Protein AF-A0A5B0LK65-F1 (afdb_monomer_lite)

Structure (mmCIF, N/CA/C/O backbone):
data_AF-A0A5B0LK65-F1
#
_entry.id   AF-A0A5B0LK65-F1
#
loop_
_atom_site.group_PDB
_atom_site.id
_atom_site.type_symbol
_atom_site.label_atom_id
_atom_site.label_alt_id
_atom_site.label_comp_id
_atom_site.label_asym_id
_atom_site.label_entity_id
_atom_site.label_seq_id
_atom_site.pdbx_PDB_ins_code
_atom_site.Cartn_x
_atom_site.Cartn_y
_atom_site.Cartn_z
_atom_site.occupancy
_atom_site.B_iso_or_equiv
_atom_site.auth_seq_id
_atom_site.auth_comp_id
_atom_site.auth_asym_id
_atom_site.auth_atom_id
_atom_site.pdbx_PDB_model_num
ATOM 1 N N . MET A 1 1 ? -6.941 13.458 -12.960 1.00 24.08 1 MET A N 1
ATOM 2 C CA . MET A 1 1 ? -6.368 13.076 -11.650 1.00 24.08 1 MET A CA 1
ATOM 3 C C . MET A 1 1 ? -6.790 11.644 -11.360 1.00 24.08 1 MET A C 1
ATOM 5 O O . MET A 1 1 ? -7.982 11.406 -11.203 1.00 24.08 1 MET A O 1
ATOM 9 N N . ALA A 1 2 ? -5.849 10.702 -11.411 1.00 24.00 2 ALA A N 1
ATOM 10 C CA . ALA A 1 2 ? -6.044 9.260 -11.233 1.00 24.00 2 ALA A CA 1
ATOM 11 C C . ALA A 1 2 ? -4.682 8.619 -10.889 1.00 24.00 2 ALA A C 1
ATOM 13 O O . ALA A 1 2 ? -3.661 9.187 -11.266 1.00 24.00 2 ALA A O 1
ATOM 14 N N . THR A 1 3 ? -4.672 7.487 -10.182 1.00 24.88 3 THR A N 1
ATOM 15 C CA . THR A 1 3 ? -3.489 6.953 -9.476 1.00 24.88 3 THR A CA 1
ATOM 16 C C . THR A 1 3 ? -3.256 5.442 -9.714 1.00 24.88 3 THR A C 1
ATOM 18 O O . THR A 1 3 ? -4.242 4.710 -9.801 1.00 24.88 3 THR A O 1
ATOM 21 N N . HIS A 1 4 ? -2.015 4.945 -9.866 1.00 31.84 4 HIS A N 1
ATOM 22 C CA . HIS A 1 4 ? -1.722 3.533 -10.222 1.00 31.84 4 HIS A CA 1
ATOM 23 C C . HIS A 1 4 ? -0.354 2.992 -9.713 1.00 31.84 4 HIS A C 1
ATOM 25 O O . HIS A 1 4 ? 0.626 3.734 -9.734 1.00 31.84 4 HIS A O 1
ATOM 31 N N . SER A 1 5 ? -0.286 1.679 -9.415 1.00 27.58 5 SER A N 1
ATOM 32 C CA . SER A 1 5 ? 0.918 0.848 -9.118 1.00 27.58 5 SER A CA 1
ATOM 33 C C . SER A 1 5 ? 0.787 -0.559 -9.774 1.00 27.58 5 SER A C 1
ATOM 35 O O . SER A 1 5 ? -0.307 -0.876 -10.248 1.00 27.58 5 SER A O 1
ATOM 37 N N . ALA A 1 6 ? 1.836 -1.412 -9.838 1.00 32.22 6 ALA A N 1
ATOM 38 C CA . ALA A 1 6 ? 1.837 -2.664 -10.647 1.00 32.22 6 ALA A CA 1
ATOM 39 C C . ALA A 1 6 ? 2.630 -3.876 -10.067 1.00 32.22 6 ALA A C 1
ATOM 41 O O . ALA A 1 6 ? 3.698 -3.697 -9.495 1.00 32.22 6 ALA A O 1
ATOM 42 N N . ILE A 1 7 ? 2.111 -5.116 -10.216 1.00 36.69 7 ILE A N 1
ATOM 43 C CA . ILE A 1 7 ? 2.544 -6.362 -9.512 1.00 36.69 7 ILE A CA 1
ATOM 44 C C . ILE A 1 7 ? 2.257 -7.644 -10.349 1.00 36.69 7 ILE A C 1
ATOM 46 O O . ILE A 1 7 ? 1.089 -7.902 -10.605 1.00 36.69 7 ILE A O 1
ATOM 50 N N . GLY A 1 8 ? 3.242 -8.464 -10.761 1.00 30.84 8 GLY A N 1
ATOM 51 C CA . GLY A 1 8 ? 3.057 -9.607 -11.696 1.00 30.84 8 GLY A CA 1
ATOM 52 C C . GLY A 1 8 ? 3.466 -11.014 -11.196 1.00 30.84 8 GLY A C 1
ATOM 53 O O . GLY A 1 8 ? 4.427 -11.152 -10.446 1.00 30.84 8 GLY A O 1
ATOM 54 N N . CYS A 1 9 ? 2.771 -12.083 -11.627 1.00 29.61 9 CYS A N 1
ATOM 55 C CA . CYS A 1 9 ? 3.027 -13.486 -11.212 1.00 29.61 9 CYS A CA 1
ATOM 56 C C . CYS A 1 9 ? 2.516 -14.546 -12.210 1.00 29.61 9 CYS A C 1
ATOM 58 O O . CYS A 1 9 ? 1.336 -14.513 -12.544 1.00 29.61 9 CYS A O 1
ATOM 60 N N . HIS A 1 10 ? 3.328 -15.548 -12.571 1.00 31.45 10 HIS A N 1
ATOM 61 C CA . HIS A 1 10 ? 2.958 -16.709 -13.412 1.00 31.45 10 HIS A CA 1
ATOM 62 C C . HIS A 1 10 ? 2.239 -17.835 -12.618 1.00 31.45 10 HIS A C 1
ATOM 64 O O . HIS A 1 10 ? 2.520 -18.046 -11.440 1.00 31.45 10 HIS A O 1
ATOM 70 N N . SER A 1 11 ? 1.366 -18.620 -13.270 1.00 28.45 11 SER A N 1
ATOM 71 C CA . SER A 1 11 ? 0.917 -19.956 -12.808 1.00 28.45 11 SER A CA 1
ATOM 72 C C . SER A 1 11 ? 1.016 -21.014 -13.928 1.00 28.45 11 SER A C 1
ATOM 74 O O . SER A 1 11 ? 1.049 -20.646 -15.097 1.00 28.45 11 SER A O 1
ATOM 76 N N . ASN A 1 12 ? 1.128 -22.311 -13.598 1.00 30.83 12 ASN A N 1
ATOM 77 C CA . ASN A 1 12 ? 1.593 -23.397 -14.496 1.00 30.83 12 ASN A CA 1
ATOM 78 C C . ASN A 1 12 ? 0.763 -23.661 -15.786 1.00 30.83 12 ASN A C 1
ATOM 80 O O . ASN A 1 12 ? 0.106 -24.696 -15.891 1.00 30.83 12 ASN A O 1
ATOM 84 N N . ALA A 1 13 ? 0.865 -22.789 -16.795 1.00 24.94 13 ALA A N 1
ATOM 85 C CA . ALA A 1 13 ? 0.643 -23.083 -18.219 1.00 24.94 13 ALA A CA 1
ATOM 86 C C . ALA A 1 13 ? 1.136 -21.926 -19.122 1.00 24.94 13 ALA A C 1
ATOM 88 O O . ALA A 1 13 ? 0.389 -20.990 -19.371 1.00 24.94 13 ALA A O 1
ATOM 89 N N . THR A 1 14 ? 2.374 -22.007 -19.630 1.00 24.94 14 THR A N 1
ATOM 90 C CA . THR A 1 14 ? 2.903 -21.299 -20.833 1.00 24.94 14 THR A CA 1
ATOM 91 C C . THR A 1 14 ? 2.760 -19.766 -20.998 1.00 24.94 14 THR A C 1
ATOM 93 O O . THR A 1 14 ? 3.251 -19.254 -22.001 1.00 24.94 14 THR A O 1
ATOM 96 N N . GLU A 1 15 ? 2.170 -19.019 -20.061 1.00 23.47 15 GLU A N 1
ATOM 97 C CA . GLU A 1 15 ? 1.979 -17.558 -20.141 1.00 23.47 15 GLU A CA 1
ATOM 98 C C . GLU A 1 15 ? 2.383 -16.849 -18.821 1.00 23.47 15 GLU A C 1
ATOM 100 O O . GLU A 1 15 ? 1.782 -17.091 -17.771 1.00 23.47 15 GLU A O 1
ATOM 105 N N . SER A 1 16 ? 3.387 -15.957 -18.871 1.00 24.66 16 SER A N 1
ATOM 106 C CA . SER A 1 16 ? 3.828 -15.085 -17.755 1.00 24.66 16 SER A CA 1
ATOM 107 C C . SER A 1 16 ? 2.937 -13.833 -17.647 1.00 24.66 16 SER A C 1
ATOM 109 O O . SER A 1 16 ? 2.159 -13.570 -18.562 1.00 24.66 16 SER A O 1
ATOM 111 N N . TYR A 1 17 ? 3.028 -12.990 -16.589 1.00 33.03 17 TYR A N 1
ATOM 112 C CA . TYR A 1 17 ? 1.899 -12.086 -16.235 1.00 33.03 17 TYR A CA 1
ATOM 113 C C . TYR A 1 17 ? 2.165 -10.565 -15.785 1.00 33.03 17 TYR A C 1
ATOM 115 O O . TYR A 1 17 ? 2.471 -10.341 -14.618 1.00 33.03 17 TYR A O 1
ATOM 123 N N . LEU A 1 18 ? 1.962 -9.511 -16.658 1.00 30.94 18 LEU A N 1
ATOM 124 C CA . LEU A 1 18 ? 1.906 -7.983 -16.542 1.00 30.94 18 LEU A CA 1
ATOM 125 C C . LEU A 1 18 ? 1.097 -7.245 -17.695 1.00 30.94 18 LEU A C 1
ATOM 127 O O . LEU A 1 18 ? 1.285 -7.654 -18.819 1.00 30.94 18 LEU A O 1
ATOM 131 N N . TYR A 1 19 ? 0.219 -6.203 -17.789 1.00 36.59 19 TYR A N 1
ATOM 132 C CA . TYR A 1 19 ? -0.633 -5.112 -17.171 1.00 36.59 19 TYR A CA 1
ATOM 133 C C . TYR A 1 19 ? -0.169 -3.905 -16.301 1.00 36.59 19 TYR A C 1
ATOM 135 O O . TYR A 1 19 ? 0.658 -3.983 -15.408 1.00 36.59 19 TYR A O 1
ATOM 143 N N . VAL A 1 20 ? -0.878 -2.784 -16.538 1.00 26.22 20 VAL A N 1
ATOM 144 C CA . VAL A 1 20 ? -0.959 -1.466 -15.859 1.00 26.22 20 VAL A CA 1
ATOM 145 C C . VAL A 1 20 ? -2.372 -0.902 -16.162 1.00 26.22 20 VAL A C 1
ATOM 147 O O . VAL A 1 20 ? -3.012 -1.388 -17.100 1.00 26.22 20 VAL A O 1
ATOM 150 N N . LEU A 1 21 ? -2.861 0.139 -15.464 1.00 31.28 21 LEU A N 1
ATOM 151 C CA . LEU A 1 21 ? -4.004 0.951 -15.937 1.00 31.28 21 LEU A CA 1
ATOM 152 C C . LEU A 1 21 ? -3.640 2.387 -16.341 1.00 31.28 21 LEU A C 1
ATOM 154 O O . LEU A 1 21 ? -2.754 3.019 -15.774 1.00 31.28 21 LEU A O 1
ATOM 158 N N . ASN A 1 22 ? -4.374 2.885 -17.340 1.00 25.84 22 ASN A N 1
ATOM 159 C CA . ASN A 1 22 ? -4.150 4.151 -18.035 1.00 25.84 22 ASN A CA 1
ATOM 160 C C . ASN A 1 22 ? -5.352 5.110 -17.861 1.00 25.84 22 ASN A C 1
ATOM 162 O O . ASN A 1 22 ? -6.469 4.689 -17.553 1.00 25.84 22 ASN A O 1
ATOM 166 N N . SER A 1 23 ? -5.141 6.408 -18.090 1.00 26.00 23 SER A N 1
ATOM 167 C CA . SER A 1 23 ? -6.194 7.428 -18.120 1.00 26.00 23 SER A CA 1
ATOM 168 C C . SER A 1 23 ? -6.811 7.535 -19.518 1.00 26.00 23 SER A C 1
ATOM 170 O O . SER A 1 23 ? -6.118 7.845 -20.482 1.00 26.00 23 SER A O 1
ATOM 172 N N . LEU A 1 24 ? -8.130 7.349 -19.641 1.00 22.91 24 LEU A N 1
ATOM 173 C CA . LEU A 1 24 ? -8.826 7.484 -20.926 1.00 22.91 24 LEU A CA 1
ATOM 174 C C . LEU A 1 24 ? -8.866 8.940 -21.416 1.00 22.91 24 LEU A C 1
ATOM 176 O O . LEU A 1 24 ? -9.682 9.738 -20.957 1.00 22.91 24 LEU A O 1
ATOM 180 N N . ALA A 1 25 ? -8.039 9.235 -22.418 1.00 23.56 25 ALA A N 1
ATOM 181 C CA . ALA A 1 25 ? -8.138 10.406 -23.288 1.00 23.56 25 ALA A CA 1
ATOM 182 C C . ALA A 1 25 ? -7.958 10.002 -24.770 1.00 23.56 25 ALA A C 1
ATOM 184 O O . ALA A 1 25 ? -7.198 10.618 -25.509 1.00 23.56 25 ALA A O 1
ATOM 185 N N . GLY A 1 26 ? -8.669 8.949 -25.192 1.00 25.44 26 GLY A N 1
ATOM 186 C CA . GLY A 1 26 ? -8.668 8.433 -26.567 1.00 25.44 26 GLY A CA 1
ATOM 187 C C . GLY A 1 26 ? -8.101 7.013 -26.698 1.00 25.44 26 GLY A C 1
ATOM 188 O O . GLY A 1 26 ? -7.115 6.676 -26.056 1.00 25.44 26 GLY A O 1
ATOM 189 N N . THR A 1 27 ? -8.758 6.211 -27.546 1.00 22.30 27 THR A N 1
ATOM 190 C CA . THR A 1 27 ? -8.357 4.859 -28.005 1.00 22.30 27 THR A CA 1
ATOM 191 C C . THR A 1 27 ? -8.076 3.811 -26.901 1.00 22.30 27 THR A C 1
ATOM 193 O O . THR A 1 27 ? -8.604 3.928 -25.795 1.00 22.30 27 THR A O 1
ATOM 196 N N . SER A 1 28 ? -7.503 2.651 -27.258 1.00 25.02 28 SER A N 1
ATOM 197 C CA . SER A 1 28 ? -7.928 1.338 -26.726 1.00 25.02 28 SER A CA 1
ATOM 198 C C . SER A 1 28 ? -6.814 0.405 -26.201 1.00 25.02 28 SER A C 1
ATOM 200 O O . SER A 1 28 ? -5.638 0.592 -26.490 1.00 25.02 28 SER A O 1
ATOM 202 N N . PHE A 1 29 ? -7.262 -0.664 -25.512 1.00 23.19 29 PHE A N 1
ATOM 203 C CA . PHE A 1 29 ? -6.548 -1.846 -24.967 1.00 23.19 29 PHE A CA 1
ATOM 204 C C . PHE A 1 29 ? -5.967 -1.777 -23.537 1.00 23.19 29 PHE A C 1
ATOM 206 O O . PHE A 1 29 ? -5.515 -0.737 -23.083 1.00 23.19 29 PHE A O 1
ATOM 213 N N . ALA A 1 30 ? -5.996 -2.950 -22.865 1.00 24.06 30 ALA A N 1
ATOM 214 C CA . ALA A 1 30 ? -5.622 -3.241 -21.461 1.00 24.06 30 ALA A CA 1
ATOM 215 C C . ALA A 1 30 ? -6.443 -2.467 -20.386 1.00 24.06 30 ALA A C 1
ATOM 217 O O . ALA A 1 30 ? -6.459 -1.246 -20.383 1.00 24.06 30 ALA A O 1
ATOM 218 N N . ARG A 1 31 ? -7.218 -3.050 -19.448 1.00 28.02 31 ARG A N 1
ATOM 219 C CA . ARG A 1 31 ? -7.272 -4.400 -18.827 1.00 28.02 31 ARG A CA 1
ATOM 220 C C . ARG A 1 31 ? -5.912 -4.801 -18.234 1.00 28.02 31 ARG A C 1
ATOM 222 O O . ARG A 1 31 ? -5.003 -4.994 -19.024 1.00 28.02 31 ARG A O 1
ATOM 229 N N . VAL A 1 32 ? -5.697 -4.925 -16.920 1.00 27.80 32 VAL A N 1
ATOM 230 C CA . VAL A 1 32 ? -6.551 -4.762 -15.715 1.00 27.80 32 VAL A CA 1
ATOM 231 C C . VAL A 1 32 ? -5.704 -4.136 -14.583 1.00 27.80 32 VAL A C 1
ATOM 233 O O . VAL A 1 32 ? -4.486 -4.295 -14.593 1.00 27.80 32 VAL A O 1
ATOM 236 N N . ALA A 1 33 ? -6.324 -3.470 -13.600 1.00 31.94 33 ALA A N 1
ATOM 237 C CA . ALA A 1 33 ? -5.784 -3.297 -12.241 1.00 31.94 33 ALA A CA 1
ATOM 238 C C . ALA A 1 33 ? -6.927 -2.956 -11.265 1.00 31.94 33 ALA A C 1
ATOM 240 O O . ALA A 1 33 ? -7.807 -2.171 -11.615 1.00 31.94 33 ALA A O 1
ATOM 241 N N . ASP A 1 34 ? -6.890 -3.515 -10.052 1.00 34.19 34 ASP A N 1
ATOM 242 C CA . ASP A 1 34 ? -8.027 -3.487 -9.112 1.00 34.19 34 ASP A CA 1
ATOM 243 C C . ASP A 1 34 ? -7.681 -3.029 -7.683 1.00 34.19 34 ASP A C 1
ATOM 245 O O . ASP A 1 34 ? -8.570 -2.945 -6.839 1.00 34.19 34 ASP A O 1
ATOM 249 N N . ALA A 1 35 ? -6.419 -2.718 -7.377 1.00 36.09 35 ALA A N 1
ATOM 250 C CA . ALA A 1 35 ? -6.042 -2.266 -6.037 1.00 36.09 35 ALA A CA 1
ATOM 251 C C . ALA A 1 35 ? -6.540 -0.834 -5.762 1.00 36.09 35 ALA A C 1
ATOM 253 O O . ALA A 1 35 ? -6.225 0.090 -6.517 1.00 36.09 35 ALA A O 1
ATOM 254 N N . LEU A 1 36 ? -7.261 -0.634 -4.654 1.00 41.00 36 LEU A N 1
ATOM 255 C CA . LEU A 1 36 ? -7.477 0.696 -4.080 1.00 41.00 36 LEU A CA 1
ATOM 256 C C . LEU A 1 36 ? -6.741 0.797 -2.744 1.00 41.00 36 LEU A C 1
ATOM 258 O O . LEU A 1 36 ? -7.259 0.386 -1.704 1.00 41.00 36 LEU A O 1
ATOM 262 N N . HIS A 1 37 ? -5.555 1.398 -2.788 1.00 46.81 37 HIS A N 1
ATOM 263 C CA . HIS A 1 37 ? -4.935 1.978 -1.606 1.00 46.81 37 HIS A CA 1
ATOM 264 C C . HIS A 1 37 ? -5.610 3.323 -1.322 1.00 46.81 37 HIS A C 1
ATOM 266 O O . HIS A 1 37 ? -5.822 4.134 -2.229 1.00 46.81 37 HIS A O 1
ATOM 272 N N . LEU A 1 38 ? -5.982 3.554 -0.065 1.00 42.19 38 LEU A N 1
ATOM 273 C CA . LEU A 1 38 ? -6.273 4.895 0.420 1.00 42.19 38 LEU A CA 1
ATOM 274 C C . LEU A 1 38 ? -5.094 5.315 1.286 1.00 42.19 38 LEU A C 1
ATOM 276 O O . LEU A 1 38 ? -4.902 4.799 2.380 1.00 42.19 38 LEU A O 1
ATOM 280 N N . GLU A 1 39 ? -4.319 6.247 0.750 1.00 35.88 39 GLU A N 1
ATOM 281 C CA . GLU A 1 39 ? -3.212 6.908 1.426 1.00 35.88 39 GLU A CA 1
ATOM 282 C C . GLU A 1 39 ? -3.481 8.411 1.480 1.00 35.88 39 GLU A C 1
ATOM 284 O O . GLU A 1 39 ? -4.313 8.950 0.738 1.00 35.88 39 GLU A O 1
ATOM 289 N N . HIS A 1 40 ? -2.782 9.062 2.404 1.00 42.94 40 HIS A N 1
ATOM 290 C CA . HIS A 1 40 ? -2.963 10.435 2.855 1.00 42.94 40 HIS A CA 1
ATOM 291 C C . HIS A 1 40 ? -3.401 11.432 1.765 1.00 42.94 40 HIS A C 1
ATOM 293 O O . HIS A 1 40 ? -2.566 11.947 1.020 1.00 42.94 40 HIS A O 1
ATOM 299 N N . ASN A 1 41 ? -4.700 11.768 1.705 1.00 39.28 41 ASN A N 1
ATOM 300 C CA . ASN A 1 41 ? -5.198 13.051 1.186 1.00 39.28 41 ASN A CA 1
ATOM 301 C C . ASN A 1 41 ? -6.726 13.204 1.280 1.00 39.28 41 ASN A C 1
ATOM 303 O O . ASN A 1 41 ? -7.482 12.335 0.843 1.00 39.28 41 ASN A O 1
ATOM 307 N N . CYS A 1 42 ? -7.206 14.401 1.637 1.00 36.81 42 CYS A N 1
ATOM 308 C CA . CYS A 1 42 ? -8.635 14.728 1.514 1.00 36.81 42 CYS A CA 1
ATOM 309 C C . CYS A 1 42 ? -9.130 14.806 0.046 1.00 36.81 42 CYS A C 1
ATOM 311 O O . CYS A 1 42 ? -10.335 14.806 -0.224 1.00 36.81 42 CYS A O 1
ATOM 313 N N . ALA A 1 43 ? -8.207 14.794 -0.925 1.00 34.22 43 ALA A N 1
ATOM 314 C CA . ALA A 1 43 ? -8.499 14.568 -2.341 1.00 34.22 43 ALA A CA 1
ATOM 315 C C . ALA A 1 43 ? -8.902 13.109 -2.663 1.00 34.22 43 ALA A C 1
ATOM 317 O O . ALA A 1 43 ? -9.697 12.891 -3.580 1.00 34.22 43 ALA A O 1
ATOM 318 N N . CYS A 1 44 ? -8.444 12.109 -1.901 1.00 42.34 44 CYS A N 1
ATOM 319 C CA . CYS A 1 44 ? -8.772 10.697 -2.138 1.00 42.34 44 CYS A CA 1
ATOM 320 C C . CYS A 1 44 ? -10.267 10.407 -1.892 1.00 42.34 44 CYS A C 1
ATOM 322 O O . CYS A 1 44 ? -10.889 9.697 -2.686 1.00 42.34 44 CYS A O 1
ATOM 324 N N . PHE A 1 45 ? -10.898 11.095 -0.928 1.00 43.22 45 PHE A N 1
ATOM 325 C CA . PHE A 1 45 ? -12.362 11.131 -0.748 1.00 43.22 45 PHE A CA 1
ATOM 326 C C . PHE A 1 45 ? -13.141 11.709 -1.955 1.00 43.22 45 PHE A C 1
ATOM 328 O O . PHE A 1 45 ? -14.371 11.640 -1.977 1.00 43.22 45 PHE A O 1
ATOM 335 N N . LYS A 1 46 ? -12.481 12.335 -2.942 1.00 37.50 46 LYS A N 1
ATOM 336 C CA . LYS A 1 46 ? -13.100 12.738 -4.224 1.00 37.50 46 LYS A CA 1
ATOM 337 C C . LYS A 1 46 ? -12.853 11.702 -5.329 1.00 37.50 46 LYS A C 1
ATOM 339 O O . LYS A 1 46 ? -13.698 11.530 -6.201 1.00 37.50 46 LYS A O 1
ATOM 344 N N . ALA A 1 47 ? -11.721 10.997 -5.289 1.00 36.81 47 ALA A N 1
ATOM 345 C CA . ALA A 1 47 ? -11.343 10.010 -6.299 1.00 36.81 47 ALA A CA 1
ATOM 346 C C . ALA A 1 47 ? -12.006 8.633 -6.094 1.00 36.81 47 ALA A C 1
ATOM 348 O O . ALA A 1 47 ? -12.527 8.073 -7.062 1.00 36.81 47 ALA A O 1
ATOM 349 N N . GLY A 1 48 ? -12.023 8.102 -4.863 1.00 40.84 48 GLY A N 1
ATOM 350 C CA . GLY A 1 48 ? -12.388 6.707 -4.560 1.00 40.84 48 GLY A CA 1
ATOM 351 C C . GLY A 1 48 ? -13.790 6.294 -5.022 1.00 40.84 48 GLY A C 1
ATOM 352 O O . GLY A 1 48 ? -13.927 5.373 -5.827 1.00 40.84 48 GLY A O 1
ATOM 353 N N . ALA A 1 49 ? -14.830 7.030 -4.613 1.00 40.41 49 ALA A N 1
ATOM 354 C CA . ALA A 1 49 ? -16.216 6.768 -5.030 1.00 40.41 49 ALA A CA 1
ATOM 355 C C . ALA A 1 49 ? -16.393 6.810 -6.563 1.00 40.41 49 ALA A C 1
ATOM 357 O O . ALA A 1 49 ? -17.134 6.016 -7.147 1.00 40.41 49 ALA A O 1
ATOM 358 N N . SER A 1 50 ? -15.646 7.690 -7.242 1.00 39.53 50 SER A N 1
ATOM 359 C CA . SER A 1 50 ? -15.637 7.788 -8.706 1.00 39.53 50 SER A CA 1
ATOM 360 C C . SER A 1 50 ? -14.888 6.639 -9.402 1.00 39.53 50 SER A C 1
ATOM 362 O O . SER A 1 50 ? -14.967 6.515 -10.622 1.00 39.53 50 SER A O 1
ATOM 364 N N . ARG A 1 51 ? -14.117 5.823 -8.674 1.00 42.06 51 ARG A N 1
ATOM 365 C CA . ARG A 1 51 ? -13.447 4.627 -9.208 1.00 42.06 51 ARG A CA 1
ATOM 366 C C . ARG A 1 51 ? -14.276 3.373 -8.984 1.00 42.06 51 ARG A C 1
ATOM 368 O O . ARG A 1 51 ? -14.478 2.635 -9.941 1.00 42.06 51 ARG A O 1
ATOM 375 N N . ALA A 1 52 ? -14.840 3.197 -7.789 1.00 42.25 52 ALA A N 1
ATOM 376 C CA . ALA A 1 52 ? -15.754 2.094 -7.483 1.00 42.25 52 ALA A CA 1
ATOM 377 C C . ALA A 1 52 ? -16.925 2.010 -8.482 1.00 42.25 52 ALA A C 1
ATOM 379 O O . ALA A 1 52 ? -17.222 0.949 -9.014 1.00 42.25 52 ALA A O 1
ATOM 380 N N . SER A 1 53 ? -17.503 3.161 -8.834 1.00 40.88 53 SER A N 1
ATOM 381 C CA . SER A 1 53 ? -18.585 3.295 -9.825 1.00 40.88 53 SER A CA 1
ATOM 382 C C . SER A 1 53 ? -18.173 3.105 -11.299 1.00 40.88 53 SER A C 1
ATOM 384 O O . SER A 1 53 ? -19.032 3.161 -12.178 1.00 40.88 53 SER A O 1
ATOM 386 N N . ARG A 1 54 ? -16.881 2.910 -11.606 1.00 42.97 54 ARG A N 1
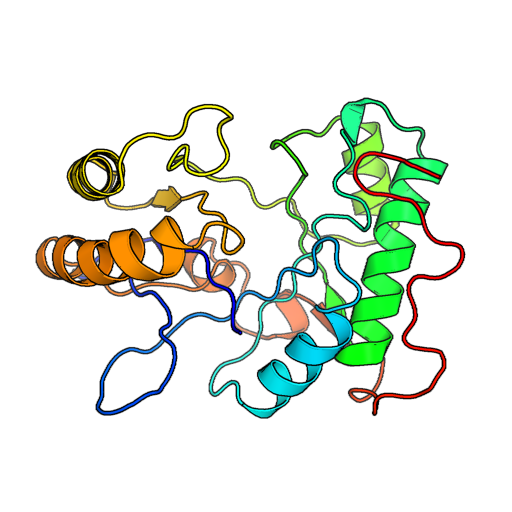ATOM 387 C CA . ARG A 1 54 ? -16.361 2.750 -12.984 1.00 42.97 54 ARG A CA 1
ATOM 388 C C . ARG A 1 54 ? -15.454 1.530 -13.185 1.00 42.97 54 ARG A C 1
ATOM 390 O O . ARG A 1 54 ? -15.072 1.256 -14.325 1.00 42.97 54 ARG A O 1
ATOM 397 N N . ALA A 1 55 ? -15.117 0.800 -12.123 1.00 44.78 55 ALA A N 1
ATOM 398 C CA . ALA A 1 55 ? -14.395 -0.461 -12.216 1.00 44.78 55 ALA A CA 1
ATOM 399 C C . ALA A 1 55 ? -15.230 -1.501 -12.985 1.00 44.78 55 ALA A C 1
ATOM 401 O O . ALA A 1 55 ? -16.443 -1.600 -12.808 1.00 44.78 55 ALA A O 1
ATOM 402 N N . ARG A 1 56 ? -14.577 -2.267 -13.868 1.00 43.84 56 ARG A N 1
ATOM 403 C CA . ARG A 1 56 ? -15.191 -3.392 -14.609 1.00 43.84 56 ARG A CA 1
ATOM 404 C C . ARG A 1 56 ? -14.748 -4.765 -14.089 1.00 43.84 56 ARG A C 1
ATOM 406 O O . ARG A 1 56 ? -15.128 -5.778 -14.667 1.00 43.84 56 ARG A O 1
ATOM 413 N N . SER A 1 57 ? -13.957 -4.762 -13.023 1.00 50.34 57 SER A N 1
ATOM 414 C CA . SER A 1 57 ? -13.418 -5.914 -12.306 1.00 50.34 57 SER A CA 1
ATOM 415 C C . SER A 1 57 ? -13.604 -5.686 -10.794 1.00 50.34 57 SER A C 1
ATOM 417 O O . SER A 1 57 ? -13.894 -4.553 -10.389 1.00 50.34 57 SER A O 1
ATOM 419 N N . PRO A 1 58 ? -13.525 -6.733 -9.951 1.00 55.41 58 PRO A N 1
ATOM 420 C CA . PRO A 1 58 ? -13.746 -6.598 -8.515 1.00 55.41 58 PRO A CA 1
ATOM 421 C C . PRO A 1 58 ? -12.527 -5.967 -7.831 1.00 55.41 58 PRO A C 1
ATOM 423 O O . PRO A 1 58 ? -11.420 -6.494 -7.918 1.00 55.41 58 PRO A O 1
ATOM 426 N N . ILE A 1 59 ? -12.748 -4.860 -7.121 1.00 65.44 59 ILE A N 1
ATOM 427 C CA . ILE A 1 59 ? -11.696 -4.122 -6.410 1.00 65.44 59 ILE A CA 1
ATOM 428 C C . ILE A 1 59 ? -11.084 -4.976 -5.290 1.00 65.44 59 ILE A C 1
ATOM 430 O O . ILE A 1 59 ? -11.793 -5.679 -4.570 1.00 65.44 59 ILE A O 1
ATOM 434 N N . PHE A 1 60 ? -9.770 -4.837 -5.109 1.00 72.75 60 PHE A N 1
ATOM 435 C CA . PHE A 1 60 ? -8.994 -5.303 -3.962 1.00 72.75 60 PHE A CA 1
ATOM 436 C C . PHE A 1 60 ? -8.679 -4.104 -3.042 1.00 72.75 60 PHE A C 1
ATOM 438 O O . PHE A 1 60 ? -7.755 -3.337 -3.333 1.00 72.75 60 PHE A O 1
ATOM 445 N N . PRO A 1 61 ? -9.443 -3.872 -1.958 1.00 74.25 61 PRO A N 1
ATOM 446 C CA . PRO A 1 61 ? -9.160 -2.806 -1.005 1.00 74.25 61 PRO A CA 1
ATOM 447 C C . PRO A 1 61 ? -8.022 -3.246 -0.081 1.00 74.25 61 PRO A C 1
ATOM 449 O O . PRO A 1 61 ? -8.098 -4.313 0.529 1.00 74.25 61 PRO A O 1
ATOM 452 N N . SER A 1 62 ? -6.990 -2.414 0.054 1.00 75.75 62 SER A N 1
ATOM 453 C CA . SER A 1 62 ? -5.868 -2.662 0.965 1.00 75.75 62 SER A CA 1
ATOM 454 C C . SER A 1 62 ? -5.563 -1.402 1.765 1.00 75.75 62 SER A C 1
ATOM 456 O O . SER A 1 62 ? -5.442 -0.312 1.203 1.00 75.75 62 SER A O 1
ATOM 458 N N . SER A 1 63 ? -5.464 -1.545 3.085 1.00 80.06 63 SER A N 1
ATOM 459 C CA . SER A 1 63 ? -5.082 -0.449 3.980 1.00 80.06 63 SER A CA 1
ATOM 460 C C . SER A 1 63 ? -3.581 -0.152 3.857 1.00 80.06 63 SER A C 1
ATOM 462 O O . SER A 1 63 ? -2.791 -1.070 3.650 1.00 80.06 63 SER A O 1
ATOM 464 N N . HIS A 1 64 ? -3.182 1.113 4.012 1.00 83.25 64 HIS A N 1
ATOM 465 C CA . HIS A 1 64 ? -1.777 1.542 4.139 1.00 83.25 64 HIS A CA 1
ATOM 466 C C . HIS A 1 64 ? -1.645 2.640 5.213 1.00 83.25 64 HIS A C 1
ATOM 468 O O . HIS A 1 64 ? -0.883 3.594 5.083 1.00 83.25 64 HIS A O 1
ATOM 474 N N . THR A 1 65 ? -2.410 2.496 6.307 1.00 82.75 65 THR A N 1
ATOM 475 C CA . THR A 1 65 ? -2.606 3.488 7.393 1.00 82.75 65 THR A CA 1
ATOM 476 C C . THR A 1 65 ? -3.327 4.762 6.949 1.00 82.75 65 THR A C 1
ATOM 478 O O . THR A 1 65 ? -3.571 4.979 5.765 1.00 82.75 65 THR A O 1
ATOM 481 N N . TRP A 1 66 ? -3.680 5.616 7.910 1.00 83.44 66 TRP A N 1
ATOM 482 C CA . TRP A 1 66 ? -4.163 6.961 7.620 1.00 83.44 66 TRP A CA 1
ATOM 483 C C . TRP A 1 66 ? -3.014 7.922 7.292 1.00 83.44 66 TRP A C 1
ATOM 485 O O . TRP A 1 66 ? -3.040 8.587 6.254 1.00 83.44 66 TRP A O 1
ATOM 495 N N . SER A 1 67 ? -1.997 8.000 8.159 1.00 81.75 67 SER A N 1
ATOM 496 C CA . SER A 1 67 ? -1.012 9.082 8.106 1.00 81.75 67 SER A CA 1
ATOM 497 C C . SER A 1 67 ? 0.321 8.763 7.418 1.00 81.75 67 SER A C 1
ATOM 499 O O . SER A 1 67 ? 1.091 9.697 7.192 1.00 81.75 67 SER A O 1
ATOM 501 N N . HIS A 1 68 ? 0.578 7.510 7.021 1.00 85.00 68 HIS A N 1
ATOM 502 C CA . HIS A 1 68 ? 1.876 7.035 6.508 1.00 85.00 68 HIS A CA 1
ATOM 503 C C . HIS A 1 68 ? 3.015 7.189 7.546 1.00 85.00 68 HIS A C 1
ATOM 505 O O . HIS A 1 68 ? 4.097 7.704 7.269 1.00 85.00 68 HIS A O 1
ATOM 511 N N . VAL A 1 69 ? 2.740 6.750 8.775 1.00 87.06 69 VAL A N 1
ATOM 512 C CA . VAL A 1 69 ? 3.685 6.674 9.905 1.00 87.06 69 VAL A CA 1
ATOM 513 C C . VAL A 1 69 ? 4.604 5.455 9.838 1.00 87.06 69 VAL A C 1
ATOM 515 O O . VAL A 1 69 ? 4.210 4.392 9.360 1.00 87.06 69 VAL A O 1
ATOM 518 N N . HIS A 1 70 ? 5.793 5.585 10.430 1.00 94.06 70 HIS A N 1
ATOM 519 C CA . HIS A 1 70 ? 6.673 4.469 10.784 1.00 94.06 70 HIS A CA 1
ATOM 520 C C . HIS A 1 70 ? 6.023 3.598 11.876 1.00 94.06 70 HIS A C 1
ATOM 522 O O . HIS A 1 70 ? 6.221 3.817 13.072 1.00 94.06 70 HIS A O 1
ATOM 528 N N . LEU A 1 71 ? 5.187 2.629 11.486 1.00 89.94 71 LEU A N 1
ATOM 529 C CA . LEU A 1 71 ? 4.365 1.852 12.429 1.00 89.94 71 LEU A CA 1
ATOM 530 C C . LEU A 1 71 ? 5.170 1.073 13.478 1.00 89.94 71 LEU A C 1
ATOM 532 O O . LEU A 1 71 ? 4.662 0.813 14.565 1.00 89.94 71 LEU A O 1
ATOM 536 N N . ASN A 1 72 ? 6.421 0.724 13.181 1.00 92.44 72 ASN A N 1
ATOM 537 C CA . ASN A 1 72 ? 7.322 0.063 14.125 1.00 92.44 72 ASN A CA 1
ATOM 538 C C . ASN A 1 72 ? 7.713 0.937 15.341 1.00 92.44 72 ASN A C 1
ATOM 540 O O . ASN A 1 72 ? 8.280 0.398 16.293 1.00 92.44 72 ASN A O 1
ATOM 544 N N . GLN A 1 73 ? 7.398 2.239 15.324 1.00 96.50 73 GLN A N 1
ATOM 545 C CA . GLN A 1 73 ? 7.662 3.211 16.396 1.00 96.50 73 GLN A CA 1
ATOM 546 C C . GLN A 1 73 ? 6.421 3.559 17.247 1.00 96.50 73 GLN A C 1
ATOM 548 O O . GLN A 1 73 ? 6.565 4.251 18.252 1.00 96.50 73 GLN A O 1
ATOM 553 N N . GLY A 1 74 ? 5.217 3.116 16.863 1.00 96.62 74 GLY A N 1
ATOM 554 C CA . GLY A 1 74 ? 3.961 3.469 17.546 1.00 96.62 74 GLY A CA 1
ATOM 555 C C . GLY A 1 74 ? 3.557 2.511 18.670 1.00 96.62 74 GLY A C 1
ATOM 556 O O . GLY A 1 74 ? 3.975 1.351 18.699 1.00 96.62 74 GLY A O 1
ATOM 557 N N . THR A 1 75 ? 2.688 2.971 19.577 1.00 98.12 75 THR A N 1
ATOM 558 C CA . THR A 1 75 ? 2.000 2.079 20.532 1.00 98.12 75 THR A CA 1
ATOM 559 C C . THR A 1 75 ? 0.891 1.267 19.851 1.00 9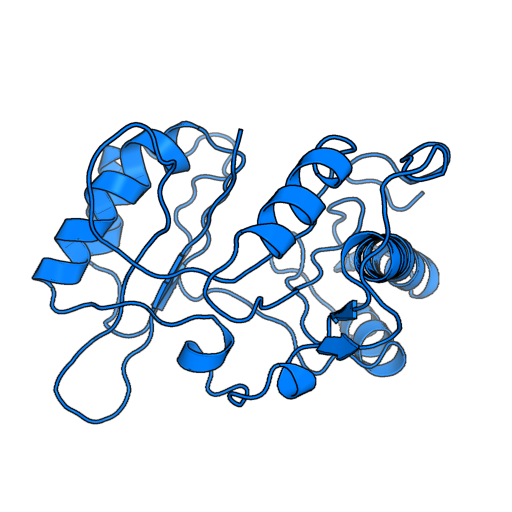8.12 75 THR A C 1
ATOM 561 O O . THR A 1 75 ? 0.460 1.588 18.740 1.00 98.12 75 THR A O 1
ATOM 564 N N . TYR A 1 76 ? 0.380 0.231 20.529 1.00 98.31 76 TYR A N 1
ATOM 565 C CA . TYR A 1 76 ? -0.764 -0.559 20.053 1.00 98.31 76 TYR A CA 1
ATOM 566 C C . TYR A 1 76 ? -1.966 0.340 19.710 1.00 98.31 76 TYR A C 1
ATOM 568 O O . TYR A 1 76 ? -2.572 0.197 18.651 1.00 98.31 76 TYR A O 1
ATOM 576 N N . GLU A 1 77 ? -2.272 1.307 20.575 1.00 98.44 77 GLU A N 1
ATOM 577 C CA . GLU A 1 77 ? -3.392 2.243 20.453 1.00 98.44 77 GLU A CA 1
ATOM 578 C C . GLU A 1 77 ? -3.205 3.180 19.256 1.00 98.44 77 GLU A C 1
ATOM 580 O O . GLU A 1 77 ? -4.127 3.365 18.463 1.00 98.44 77 GLU A O 1
ATOM 585 N N . GLN A 1 78 ? -1.995 3.719 19.084 1.00 98.12 78 GLN A N 1
ATOM 586 C CA . GLN A 1 78 ? -1.651 4.589 17.961 1.00 98.12 78 GLN A CA 1
ATOM 587 C C . GLN A 1 78 ? -1.741 3.842 16.620 1.00 98.12 78 GLN A C 1
ATOM 589 O O . GLN A 1 78 ? -2.358 4.334 15.675 1.00 98.12 78 GLN A O 1
ATOM 594 N N . ILE A 1 79 ? -1.204 2.618 16.536 1.00 97.75 79 ILE A N 1
ATOM 595 C CA . ILE A 1 79 ? -1.322 1.755 15.347 1.00 97.75 79 ILE A CA 1
ATOM 596 C C . ILE A 1 79 ? -2.799 1.390 15.089 1.00 97.75 79 ILE A C 1
ATOM 598 O O . ILE A 1 79 ? -3.259 1.410 13.945 1.00 97.75 79 ILE A O 1
ATOM 602 N N . ALA A 1 80 ? -3.573 1.097 16.140 1.00 98.06 80 ALA A N 1
ATOM 603 C CA . ALA A 1 80 ? -4.991 0.762 16.028 1.00 98.06 80 ALA A CA 1
ATOM 604 C C . ALA A 1 80 ? -5.837 1.943 15.529 1.00 98.06 80 ALA A C 1
ATOM 606 O O . ALA A 1 80 ? -6.695 1.732 14.672 1.00 98.06 80 ALA A O 1
ATOM 607 N N . TYR A 1 81 ? -5.571 3.165 15.997 1.00 96.50 81 TYR A N 1
ATOM 608 C CA . TYR A 1 81 ? -6.237 4.391 15.544 1.00 96.50 81 TYR A CA 1
ATOM 609 C C . TYR A 1 81 ? -5.926 4.700 14.070 1.00 96.50 81 TYR A C 1
ATOM 611 O O . TYR A 1 81 ? -6.826 4.997 13.282 1.00 96.50 81 TYR A O 1
ATOM 619 N N . GLN A 1 82 ? -4.668 4.518 13.660 1.00 91.69 82 GLN A N 1
ATOM 620 C CA . GLN A 1 82 ? -4.222 4.667 12.269 1.00 91.69 82 GLN A CA 1
ATOM 621 C C . GLN A 1 82 ? -4.910 3.699 11.295 1.00 91.69 82 GLN A C 1
ATOM 623 O O . GLN A 1 82 ? -5.140 4.049 10.135 1.00 91.69 82 GLN A O 1
ATOM 628 N N . LEU A 1 83 ? -5.258 2.493 11.754 1.00 92.81 83 LEU A N 1
ATOM 629 C CA . LEU A 1 83 ? -6.050 1.527 10.988 1.00 92.81 83 LEU A CA 1
ATOM 630 C C . LEU A 1 83 ? -7.560 1.803 11.086 1.00 92.81 83 LEU A C 1
ATOM 632 O O . LEU A 1 83 ? -8.283 1.606 10.114 1.00 92.81 83 LEU A O 1
ATOM 636 N N . GLU A 1 84 ? -8.047 2.320 12.212 1.00 95.38 84 GLU A N 1
ATOM 637 C CA . GLU A 1 84 ? -9.455 2.678 12.389 1.00 95.38 84 GLU A CA 1
ATOM 638 C C . GLU A 1 84 ? -9.909 3.811 11.471 1.00 95.38 84 GLU A C 1
ATOM 640 O O . GLU A 1 84 ? -10.936 3.683 10.806 1.00 95.38 84 GLU A O 1
ATOM 645 N N . LEU A 1 85 ? -9.141 4.900 11.394 1.00 88.38 85 LEU A N 1
ATOM 646 C CA . LEU A 1 85 ? -9.475 6.044 10.545 1.00 88.38 85 LEU A CA 1
ATOM 647 C C . LEU A 1 85 ? -9.637 5.633 9.072 1.00 88.38 85 LEU A C 1
ATOM 649 O O . LEU A 1 85 ? -10.579 6.065 8.400 1.00 88.38 85 LEU A O 1
ATOM 653 N N . ILE A 1 86 ? -8.755 4.757 8.578 1.00 83.38 86 ILE A N 1
ATOM 654 C CA . ILE A 1 86 ? -8.773 4.316 7.181 1.00 83.38 86 ILE A CA 1
ATOM 655 C C . ILE A 1 86 ? -9.818 3.219 6.915 1.00 83.38 86 ILE A C 1
ATOM 657 O O . ILE A 1 86 ? -10.456 3.234 5.862 1.00 83.38 86 ILE A O 1
ATOM 661 N N . GLU A 1 87 ? -10.094 2.338 7.884 1.00 89.69 87 GLU A N 1
ATOM 662 C CA . GLU A 1 87 ? -11.232 1.408 7.837 1.00 89.69 87 GLU A CA 1
ATOM 663 C C . GLU A 1 87 ? -12.568 2.157 7.801 1.00 89.69 87 GLU A C 1
ATOM 665 O O . GLU A 1 87 ? -13.391 1.897 6.924 1.00 89.69 87 GLU A O 1
ATOM 670 N N . ASN A 1 88 ? -12.764 3.135 8.690 1.00 89.38 88 ASN A N 1
ATOM 671 C CA . ASN A 1 88 ? -13.967 3.966 8.734 1.00 89.38 88 ASN A CA 1
ATOM 672 C C . ASN A 1 88 ? -14.161 4.739 7.419 1.00 89.38 88 ASN A C 1
ATOM 674 O O . ASN A 1 88 ? -15.283 4.835 6.917 1.00 89.38 88 ASN A O 1
ATOM 678 N N . ALA A 1 89 ? -13.079 5.231 6.805 1.00 81.12 89 ALA A N 1
ATOM 679 C CA . ALA A 1 89 ? -13.138 5.843 5.480 1.00 81.12 89 ALA A CA 1
ATOM 680 C C . ALA A 1 89 ? -13.525 4.840 4.377 1.00 81.12 89 ALA A C 1
ATOM 682 O O . ALA A 1 89 ? -14.395 5.153 3.564 1.00 81.12 89 ALA A O 1
ATOM 683 N N . MET A 1 90 ? -12.952 3.630 4.348 1.00 79.50 90 MET A N 1
ATOM 684 C CA . MET A 1 90 ? -13.329 2.609 3.357 1.00 79.50 90 MET A CA 1
ATOM 685 C C . MET A 1 90 ? -14.783 2.145 3.522 1.00 79.50 90 MET A C 1
ATOM 687 O O . MET A 1 90 ? -15.509 2.081 2.529 1.00 79.50 90 MET A O 1
ATOM 691 N N . ILE A 1 91 ? -15.253 1.929 4.754 1.00 86.88 91 ILE A N 1
ATOM 692 C CA . ILE A 1 91 ? -16.651 1.576 5.042 1.00 86.88 91 ILE A CA 1
ATOM 693 C C . ILE A 1 91 ? -17.591 2.683 4.545 1.00 86.88 91 ILE A C 1
ATOM 695 O O . ILE A 1 91 ? -18.584 2.399 3.877 1.00 86.88 91 ILE A O 1
ATOM 699 N N . LYS A 1 92 ? -17.250 3.953 4.786 1.00 82.25 92 LYS A N 1
ATOM 700 C CA . LYS A 1 92 ? -18.058 5.107 4.367 1.00 82.25 92 LYS A CA 1
ATOM 701 C C . LYS A 1 92 ? -18.098 5.303 2.848 1.00 82.25 92 LYS A C 1
ATOM 703 O O . LYS A 1 92 ? -19.164 5.557 2.295 1.00 82.25 92 LYS A O 1
ATOM 708 N N . ILE A 1 93 ? -16.955 5.175 2.167 1.00 75.88 93 ILE A N 1
ATOM 709 C CA . ILE A 1 93 ? -16.829 5.426 0.719 1.00 75.88 93 ILE A CA 1
ATOM 710 C C . ILE A 1 93 ? -17.326 4.235 -0.115 1.00 75.88 93 ILE A C 1
ATOM 712 O O . ILE A 1 93 ? -17.955 4.427 -1.154 1.00 75.88 93 ILE A O 1
ATOM 716 N N . LEU A 1 94 ? -17.000 3.011 0.304 1.00 79.06 94 LEU A N 1
ATOM 717 C CA . LEU A 1 94 ? -17.127 1.786 -0.498 1.00 79.06 94 LEU A CA 1
ATOM 718 C C . LEU A 1 94 ? -18.099 0.764 0.098 1.00 79.06 94 LEU A C 1
ATOM 720 O O . LEU A 1 94 ? -18.451 -0.194 -0.581 1.00 79.06 94 LEU A O 1
ATOM 724 N N . GLY A 1 95 ? -18.493 0.926 1.360 1.00 85.12 95 GLY A N 1
ATOM 725 C CA . GLY A 1 95 ? -19.284 -0.061 2.089 1.00 85.12 95 GLY A CA 1
ATOM 726 C C . GLY A 1 95 ? -18.489 -1.242 2.650 1.00 85.12 95 GLY A C 1
ATOM 727 O O . GLY A 1 95 ? -19.096 -2.170 3.180 1.00 85.12 95 GLY A O 1
ATOM 728 N N . VAL A 1 96 ? -17.152 -1.234 2.556 1.00 85.94 96 VAL A N 1
ATOM 729 C CA . VAL A 1 96 ? -16.310 -2.405 2.863 1.00 85.94 96 VAL A CA 1
ATOM 730 C C . VAL A 1 96 ? -15.144 -2.085 3.799 1.00 85.94 96 VAL A C 1
ATOM 732 O O . VAL A 1 96 ? -14.587 -0.991 3.751 1.00 85.94 96 VAL A O 1
ATOM 735 N N . LYS A 1 97 ? -14.734 -3.069 4.605 1.00 91.94 97 LYS A N 1
ATOM 736 C CA . LYS A 1 97 ? -13.487 -3.059 5.387 1.00 91.94 97 LYS A CA 1
ATOM 737 C C . LYS A 1 97 ? -12.446 -3.976 4.721 1.00 91.94 97 LYS A C 1
ATOM 739 O O . LYS A 1 97 ? -12.785 -5.130 4.453 1.00 91.94 97 LYS A O 1
ATOM 744 N N . PRO A 1 98 ? -11.203 -3.520 4.473 1.00 85.31 98 PRO A N 1
ATOM 745 C CA . PRO A 1 98 ? -10.150 -4.356 3.893 1.00 85.31 98 PRO A CA 1
ATOM 746 C C . PRO A 1 98 ? -9.756 -5.502 4.836 1.00 85.31 98 PRO A C 1
ATOM 748 O O . PRO A 1 98 ? -9.794 -5.351 6.056 1.00 85.31 98 PRO A O 1
ATOM 751 N N . LEU A 1 99 ? -9.339 -6.633 4.263 1.00 93.75 99 LEU A N 1
ATOM 752 C CA . LEU A 1 99 ? -8.714 -7.748 4.991 1.00 93.75 99 LEU A CA 1
ATOM 753 C C . LEU A 1 99 ? -7.199 -7.832 4.752 1.00 93.75 99 LEU A C 1
ATOM 755 O O . LEU A 1 99 ? -6.537 -8.667 5.363 1.00 93.75 99 LEU A O 1
ATOM 759 N N . TYR A 1 100 ? -6.638 -6.972 3.900 1.00 88.38 100 TYR A N 1
ATOM 760 C CA . TYR A 1 100 ? -5.207 -6.915 3.602 1.00 88.38 100 TYR A CA 1
ATOM 761 C C . TYR A 1 100 ? -4.633 -5.519 3.852 1.00 88.38 100 TYR A C 1
ATOM 763 O O . TYR A 1 100 ? -5.345 -4.509 3.829 1.00 88.38 100 TYR A O 1
ATOM 771 N N . PHE A 1 101 ? -3.338 -5.495 4.153 1.00 84.88 101 PHE A N 1
ATOM 772 C CA . PHE A 1 101 ? -2.607 -4.308 4.576 1.00 84.88 101 PHE A CA 1
ATOM 773 C C . PHE A 1 101 ? -1.243 -4.244 3.883 1.00 84.88 101 PHE A C 1
ATOM 775 O O . PHE A 1 101 ? -0.565 -5.262 3.766 1.00 84.88 101 PHE A O 1
ATOM 782 N N . ARG A 1 102 ? -0.808 -3.058 3.461 1.00 85.50 102 ARG A N 1
ATOM 783 C CA . ARG A 1 102 ? 0.572 -2.770 3.060 1.00 85.50 102 ARG A CA 1
ATOM 784 C C . ARG A 1 102 ? 1.192 -1.882 4.150 1.00 85.50 102 ARG A C 1
ATOM 786 O O . ARG A 1 102 ? 0.582 -0.879 4.509 1.00 85.50 102 ARG A O 1
ATOM 793 N N . PRO A 1 103 ? 2.350 -2.234 4.731 1.00 85.62 103 PRO A N 1
ATOM 794 C CA . PRO A 1 103 ? 2.999 -1.373 5.711 1.00 85.62 103 PRO A CA 1
ATOM 795 C C . PRO A 1 103 ? 3.688 -0.175 5.035 1.00 85.62 103 PRO A C 1
ATOM 797 O O . PRO A 1 103 ? 4.455 -0.374 4.082 1.00 85.62 103 PRO A O 1
ATOM 800 N N . PRO A 1 104 ? 3.502 1.060 5.544 1.00 84.75 104 PRO A N 1
ATOM 801 C CA . PRO A 1 104 ? 4.403 2.176 5.271 1.00 84.75 104 PRO A CA 1
ATOM 802 C C . PRO A 1 104 ? 5.862 1.760 5.448 1.00 84.75 104 PRO A C 1
ATOM 804 O O . PRO A 1 104 ? 6.196 1.027 6.378 1.00 84.75 104 PRO A O 1
ATOM 807 N N . TYR A 1 105 ? 6.720 2.188 4.519 1.00 85.19 105 TYR A N 1
ATOM 808 C CA . TYR A 1 105 ? 8.161 1.882 4.496 1.00 85.19 105 TYR A CA 1
ATOM 809 C C . TYR A 1 105 ? 8.537 0.382 4.477 1.00 85.19 105 TYR A C 1
ATOM 811 O O . TYR A 1 105 ? 9.720 0.056 4.508 1.00 85.19 105 TYR A O 1
ATOM 819 N N . GLY A 1 106 ? 7.567 -0.539 4.395 1.00 84.38 106 GLY A N 1
ATOM 820 C CA . GLY A 1 106 ? 7.800 -1.981 4.536 1.00 84.38 106 GLY A CA 1
ATOM 821 C C . GLY A 1 106 ? 7.860 -2.451 5.996 1.00 84.38 106 GLY A C 1
ATOM 822 O O . GLY A 1 106 ? 8.127 -3.622 6.254 1.00 84.38 106 GLY A O 1
ATOM 823 N N . GLU A 1 107 ? 7.624 -1.556 6.957 1.00 90.12 107 GLU A N 1
ATOM 824 C CA . GLU A 1 107 ? 7.943 -1.761 8.369 1.00 90.12 107 GLU A CA 1
ATOM 825 C C . GLU A 1 107 ? 6.815 -2.415 9.173 1.00 90.12 107 GLU A C 1
ATOM 827 O O . GLU A 1 107 ? 5.672 -1.958 9.197 1.00 90.12 107 GLU A O 1
ATOM 832 N N . TYR A 1 108 ? 7.166 -3.458 9.922 1.00 93.94 108 TYR A N 1
ATOM 833 C CA . TYR A 1 108 ? 6.289 -4.102 10.893 1.00 93.94 108 TYR A CA 1
ATOM 834 C C . TYR A 1 108 ? 7.109 -4.686 12.051 1.00 93.94 108 TYR A C 1
ATOM 836 O O . TYR A 1 108 ? 8.303 -4.954 11.930 1.00 93.94 108 TYR A O 1
ATOM 844 N N . ASN A 1 109 ? 6.454 -4.873 13.193 1.00 96.88 109 ASN A N 1
ATOM 845 C CA . ASN A 1 109 ? 6.969 -5.570 14.370 1.00 96.88 109 ASN A CA 1
ATOM 846 C C . ASN A 1 109 ? 5.817 -6.383 14.998 1.00 96.88 109 ASN A C 1
ATOM 848 O O . ASN A 1 109 ? 4.693 -6.346 14.494 1.00 96.88 109 ASN A O 1
ATOM 852 N N . GLU A 1 110 ? 6.055 -7.093 16.102 1.00 98.12 110 GLU A N 1
ATOM 853 C CA . GLU A 1 110 ? 5.012 -7.936 16.708 1.00 98.12 110 GLU A CA 1
ATOM 854 C C . GLU A 1 110 ? 3.787 -7.142 17.207 1.00 98.12 110 GLU A C 1
ATOM 856 O O . GLU A 1 110 ? 2.679 -7.670 17.188 1.00 98.12 110 GLU A O 1
ATOM 861 N N . VAL A 1 111 ? 3.940 -5.861 17.573 1.00 98.25 111 VAL A N 1
ATOM 862 C CA . VAL A 1 111 ? 2.810 -4.987 17.944 1.00 98.25 111 VAL A CA 1
ATOM 863 C C . VAL A 1 111 ? 1.945 -4.687 16.718 1.00 98.25 111 VAL A C 1
ATOM 865 O O . VAL A 1 111 ? 0.727 -4.832 16.778 1.00 98.25 111 VAL A O 1
ATOM 868 N N . VAL A 1 112 ? 2.565 -4.357 15.578 1.00 97.62 112 VAL A N 1
ATOM 869 C CA . VAL A 1 112 ? 1.861 -4.165 14.297 1.00 97.62 112 VAL A CA 1
ATOM 870 C C . VAL A 1 112 ? 1.130 -5.444 13.882 1.00 97.62 112 VAL A C 1
ATOM 872 O O . VAL A 1 112 ? -0.041 -5.388 13.507 1.00 97.62 112 VAL A O 1
ATOM 875 N N . LEU A 1 113 ? 1.782 -6.607 13.998 1.00 97.88 113 LEU A N 1
ATOM 876 C CA . LEU A 1 113 ? 1.154 -7.897 13.701 1.00 97.88 113 LEU A CA 1
ATOM 877 C C . LEU A 1 113 ? -0.009 -8.205 14.656 1.00 97.88 113 LEU A C 1
ATOM 879 O O . LEU A 1 113 ? -1.044 -8.687 14.199 1.00 97.88 113 LEU A O 1
ATOM 883 N N . GLN A 1 114 ? 0.118 -7.897 15.949 1.00 98.44 114 GLN A N 1
ATOM 884 C CA . GLN A 1 114 ? -0.948 -8.090 16.933 1.00 98.44 114 GLN A CA 1
ATOM 885 C C . GLN A 1 114 ? -2.173 -7.222 16.621 1.00 98.44 114 GLN A C 1
ATOM 887 O O . GLN A 1 114 ? -3.264 -7.771 16.487 1.00 98.44 114 GLN A O 1
ATOM 892 N N . VAL A 1 115 ? -2.000 -5.912 16.394 1.00 98.50 115 VAL A N 1
ATOM 893 C CA . VAL A 1 115 ? -3.115 -5.019 16.020 1.00 98.50 115 VAL A CA 1
ATOM 894 C C . VAL A 1 115 ? -3.799 -5.500 14.737 1.00 98.50 115 VAL A C 1
ATOM 896 O O . VAL A 1 115 ? -5.026 -5.506 14.655 1.00 98.50 115 VAL A O 1
ATOM 899 N N . LEU A 1 116 ? -3.035 -5.933 13.729 1.00 97.31 116 LEU A N 1
ATOM 900 C CA . LEU A 1 116 ? -3.602 -6.449 12.481 1.00 97.31 116 LEU A CA 1
ATOM 901 C C . LEU A 1 116 ? -4.426 -7.728 12.709 1.00 97.31 116 LEU A C 1
ATOM 903 O O . LEU A 1 116 ? -5.522 -7.835 12.156 1.00 97.31 116 LEU A O 1
ATOM 907 N N . ARG A 1 117 ? -3.957 -8.658 13.553 1.00 98.38 117 ARG A N 1
ATOM 908 C CA . ARG A 1 117 ? -4.716 -9.862 13.942 1.00 98.38 117 ARG A CA 1
ATOM 909 C C . ARG A 1 117 ? -6.002 -9.501 14.690 1.00 98.38 117 ARG A C 1
ATOM 911 O O . ARG A 1 117 ? -7.070 -9.962 14.297 1.00 98.38 117 ARG A O 1
ATOM 918 N N . ASP A 1 118 ? -5.919 -8.631 15.695 1.00 98.50 118 ASP A N 1
ATOM 919 C CA . ASP A 1 118 ? -7.064 -8.221 16.523 1.00 98.50 118 ASP A CA 1
ATOM 920 C C . ASP A 1 118 ? -8.111 -7.428 15.724 1.00 98.50 118 ASP A C 1
ATOM 922 O O . ASP A 1 118 ? -9.315 -7.564 15.944 1.00 98.50 118 ASP A O 1
ATOM 926 N N . ARG A 1 119 ? -7.674 -6.647 14.725 1.00 97.25 119 ARG A N 1
ATOM 927 C CA . ARG A 1 119 ? -8.562 -5.969 13.767 1.00 97.25 119 ARG A CA 1
ATOM 928 C C . ARG A 1 119 ? -9.036 -6.878 12.621 1.00 97.25 119 ARG A C 1
ATOM 930 O O . ARG A 1 119 ? -9.818 -6.410 11.793 1.00 97.25 119 ARG A O 1
ATOM 937 N N . GLY A 1 120 ? -8.633 -8.149 12.572 1.00 97.44 120 GLY A N 1
ATOM 938 C CA . GLY A 1 120 ? -9.143 -9.154 11.630 1.00 97.44 120 GLY A CA 1
ATOM 939 C C . GLY A 1 120 ? -8.517 -9.149 10.229 1.00 97.44 120 GLY A C 1
ATOM 940 O O . GLY A 1 120 ? -9.123 -9.683 9.299 1.00 97.44 120 GLY A O 1
ATOM 941 N N . TYR A 1 121 ? -7.331 -8.562 10.048 1.00 95.69 121 TYR A N 1
ATOM 942 C CA . TYR A 1 121 ? -6.586 -8.651 8.788 1.00 95.69 121 TYR A CA 1
ATOM 943 C C . TYR A 1 121 ? -6.016 -10.065 8.584 1.00 95.69 121 TYR A C 1
ATOM 945 O O . TYR A 1 121 ? -5.556 -10.717 9.519 1.00 95.69 121 TYR A O 1
ATOM 953 N N . ARG A 1 122 ? -6.019 -10.531 7.331 1.00 94.75 122 ARG A N 1
ATOM 954 C CA . ARG A 1 122 ? -5.552 -11.861 6.905 1.00 94.75 122 ARG A CA 1
ATOM 955 C C . ARG A 1 122 ? -4.067 -11.912 6.546 1.00 94.75 122 ARG A C 1
ATOM 957 O O . ARG A 1 122 ? -3.502 -13.000 6.506 1.00 94.75 122 ARG A O 1
ATOM 964 N N . GLY A 1 123 ? -3.433 -10.774 6.264 1.00 88.38 123 GLY A N 1
ATOM 965 C CA . GLY A 1 123 ? -2.004 -10.727 5.955 1.00 88.38 123 GLY A CA 1
ATOM 966 C C . GLY A 1 123 ? -1.499 -9.359 5.503 1.00 88.38 123 GLY A C 1
ATOM 967 O O . GLY A 1 123 ? -2.281 -8.460 5.180 1.00 88.38 123 GLY A O 1
ATOM 968 N N . LEU A 1 124 ? -0.171 -9.236 5.467 1.00 86.62 124 LEU A N 1
ATOM 969 C CA . LEU A 1 124 ? 0.539 -8.075 4.942 1.00 86.62 124 LEU A CA 1
ATOM 970 C C . LEU A 1 124 ? 1.006 -8.347 3.508 1.00 86.62 124 LEU A C 1
ATOM 972 O O . LEU A 1 124 ? 1.447 -9.451 3.192 1.00 86.62 124 LEU A O 1
ATOM 976 N N . ILE A 1 125 ? 0.941 -7.327 2.658 1.00 82.19 125 ILE A N 1
ATOM 977 C CA . ILE A 1 125 ? 1.438 -7.345 1.284 1.00 82.19 125 ILE A CA 1
ATOM 978 C C . ILE A 1 125 ? 2.737 -6.536 1.238 1.00 82.19 125 ILE A C 1
ATOM 980 O O . ILE A 1 125 ? 2.724 -5.318 1.406 1.00 82.19 125 ILE A O 1
ATOM 984 N N . LEU A 1 126 ? 3.853 -7.222 1.002 1.00 83.94 126 LEU A N 1
ATOM 985 C CA . LEU A 1 126 ? 5.156 -6.626 0.687 1.00 83.94 126 LEU A CA 1
ATOM 986 C C . LEU A 1 126 ? 5.448 -6.770 -0.815 1.00 83.94 126 LEU A C 1
ATOM 988 O O . LEU A 1 126 ? 4.673 -7.386 -1.547 1.00 83.94 126 LEU A O 1
ATOM 992 N N . TRP A 1 127 ? 6.569 -6.211 -1.265 1.00 81.94 127 TRP A N 1
ATOM 993 C CA . TRP A 1 127 ? 7.077 -6.294 -2.636 1.00 81.94 127 TRP A CA 1
ATOM 994 C C . TRP A 1 127 ? 8.348 -7.154 -2.717 1.00 81.94 127 TRP A C 1
ATOM 996 O O . TRP A 1 127 ? 9.004 -7.407 -1.709 1.00 81.94 127 TRP A O 1
ATOM 1006 N N . SER A 1 128 ? 8.693 -7.609 -3.924 1.00 82.06 1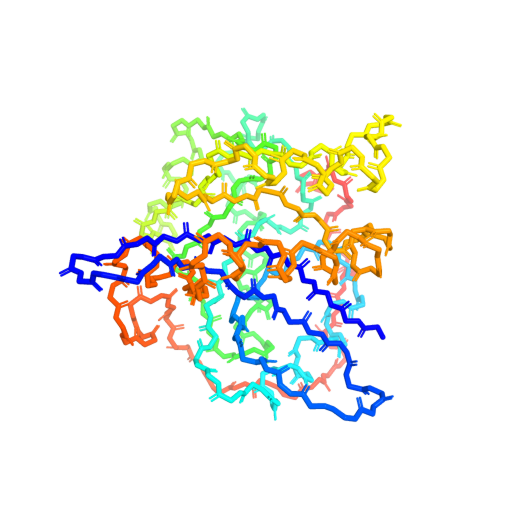28 SER A N 1
ATOM 1007 C CA . SER A 1 128 ? 9.942 -8.329 -4.226 1.00 82.06 128 SER A CA 1
ATOM 1008 C C . SER A 1 128 ? 10.954 -7.490 -5.012 1.00 82.06 128 SER A C 1
ATOM 1010 O O . SER A 1 128 ? 12.116 -7.872 -5.097 1.00 82.06 128 SER A O 1
ATOM 1012 N N . GLN A 1 129 ? 10.517 -6.378 -5.608 1.00 88.12 129 GLN A N 1
ATOM 1013 C CA . GLN A 1 129 ? 11.352 -5.382 -6.284 1.00 88.12 129 GLN A CA 1
ATOM 1014 C C . GLN A 1 129 ? 10.849 -3.979 -5.937 1.00 88.12 129 GLN A C 1
ATOM 1016 O O . GLN A 1 129 ? 9.653 -3.785 -5.717 1.00 88.12 129 GLN A O 1
ATOM 1021 N N . ASP A 1 130 ? 11.742 -2.998 -5.908 1.00 85.19 130 ASP A N 1
ATOM 1022 C CA . ASP A 1 130 ? 11.403 -1.586 -5.714 1.00 85.19 130 ASP A CA 1
ATOM 1023 C C . ASP A 1 130 ? 11.898 -0.790 -6.927 1.00 85.19 130 ASP A C 1
ATOM 1025 O O . ASP A 1 130 ? 13.023 -0.991 -7.387 1.00 85.19 130 ASP A O 1
ATOM 1029 N N . SER A 1 131 ? 11.055 0.093 -7.460 1.00 84.75 131 SER A N 1
ATOM 1030 C CA . SER A 1 131 ? 11.430 1.005 -8.547 1.00 84.75 131 SER A CA 1
ATOM 1031 C C . SER A 1 131 ? 12.332 2.153 -8.076 1.00 84.75 131 SER A C 1
ATOM 1033 O O . SER A 1 131 ? 12.984 2.796 -8.897 1.00 84.75 131 SER A O 1
ATOM 1035 N N . GLY A 1 132 ? 12.358 2.444 -6.770 1.00 88.81 132 GLY A N 1
ATOM 1036 C CA . GLY A 1 132 ? 13.074 3.587 -6.203 1.00 88.81 132 GLY A CA 1
ATOM 1037 C C . GLY A 1 132 ? 12.439 4.945 -6.528 1.00 88.81 132 GLY A C 1
ATOM 1038 O O . GLY A 1 132 ? 13.027 5.982 -6.221 1.00 88.81 132 GLY A O 1
ATOM 1039 N N . ASP A 1 133 ? 11.238 4.978 -7.116 1.00 80.62 133 ASP A N 1
ATOM 1040 C CA . ASP A 1 133 ? 10.566 6.220 -7.517 1.00 80.62 133 ASP A CA 1
ATOM 1041 C C . ASP A 1 133 ? 10.168 7.112 -6.322 1.00 80.62 133 ASP A C 1
ATOM 1043 O O . ASP A 1 133 ? 10.012 8.329 -6.463 1.00 80.62 133 ASP A O 1
ATOM 1047 N N . SER A 1 134 ? 10.064 6.531 -5.124 1.00 81.25 134 SER A N 1
ATOM 1048 C CA . SER A 1 134 ? 9.823 7.213 -3.849 1.00 81.25 134 SER A CA 1
ATOM 1049 C C . SER A 1 134 ? 11.021 8.004 -3.325 1.00 81.25 134 SER A C 1
ATOM 1051 O O . SER A 1 134 ? 10.785 9.008 -2.649 1.00 81.25 134 SER A O 1
ATOM 1053 N N . LEU A 1 135 ? 12.254 7.597 -3.654 1.00 86.06 135 LEU A N 1
ATOM 1054 C CA . LEU A 1 135 ? 13.499 8.076 -3.042 1.00 86.06 135 LEU A CA 1
ATOM 1055 C C . LEU A 1 135 ? 13.683 9.600 -3.149 1.00 86.06 135 LEU A C 1
ATOM 1057 O O . LEU A 1 135 ? 13.166 10.253 -4.055 1.00 86.06 135 LEU A O 1
ATOM 1061 N N . GLY A 1 136 ? 14.466 10.170 -2.223 1.00 86.31 136 GLY A N 1
ATOM 1062 C CA . GLY A 1 136 ? 14.777 11.609 -2.198 1.00 86.31 136 GLY A CA 1
ATOM 1063 C C . GLY A 1 136 ? 15.575 12.092 -3.417 1.00 86.31 136 GLY A C 1
ATOM 1064 O O . GLY A 1 136 ? 15.442 13.244 -3.822 1.00 86.31 136 GLY A O 1
ATOM 1065 N N . ALA A 1 137 ? 16.343 11.191 -4.030 1.00 94.56 137 ALA A N 1
ATOM 1066 C CA . ALA A 1 137 ? 16.862 11.310 -5.386 1.00 94.56 137 ALA A CA 1
ATOM 1067 C C . ALA A 1 137 ? 16.471 10.016 -6.129 1.00 94.56 137 ALA A C 1
ATOM 1069 O O . ALA A 1 137 ? 17.158 9.005 -5.963 1.00 94.56 137 ALA A O 1
ATOM 1070 N N . PRO A 1 138 ? 15.334 9.990 -6.849 1.00 92.12 138 PRO A N 1
ATOM 1071 C CA . PRO A 1 138 ? 14.890 8.801 -7.567 1.00 92.12 138 PRO A CA 1
ATOM 1072 C C . PRO A 1 138 ? 15.721 8.595 -8.846 1.00 92.12 138 PRO A C 1
ATOM 1074 O O . PRO A 1 138 ? 16.252 9.574 -9.383 1.00 92.12 138 PRO A O 1
ATOM 1077 N N . PRO A 1 139 ? 15.818 7.359 -9.373 1.00 95.94 139 PRO A N 1
ATOM 1078 C CA . PRO A 1 139 ? 16.415 7.122 -10.684 1.00 95.94 139 PRO A CA 1
ATOM 1079 C C . PRO A 1 139 ? 15.604 7.816 -11.788 1.00 95.94 139 PRO A C 1
ATOM 1081 O O . PRO A 1 139 ? 14.410 8.090 -11.629 1.00 95.94 139 PRO A O 1
ATOM 1084 N N . SER A 1 140 ? 16.229 8.081 -12.936 1.00 97.75 140 SER A N 1
ATOM 1085 C CA . SER A 1 140 ? 15.509 8.591 -14.106 1.00 97.75 140 SER A CA 1
ATOM 1086 C C . SER A 1 140 ? 14.467 7.584 -14.599 1.00 97.75 140 SER A C 1
ATOM 1088 O O . SER A 1 140 ? 14.642 6.371 -14.460 1.00 97.75 140 SER A O 1
ATOM 1090 N N . SER A 1 141 ? 13.410 8.067 -15.264 1.00 95.69 141 SER A N 1
ATOM 1091 C CA . SER A 1 141 ? 12.389 7.194 -15.858 1.00 95.69 141 SER A CA 1
ATOM 1092 C C . SER A 1 141 ? 13.014 6.107 -16.744 1.00 95.69 141 SER A C 1
ATOM 1094 O O . SER A 1 141 ? 12.585 4.962 -16.694 1.00 95.69 141 SER A O 1
ATOM 1096 N N . SER A 1 142 ? 14.076 6.437 -17.490 1.00 97.88 142 SER A N 1
ATOM 1097 C CA . SER A 1 142 ? 14.877 5.502 -18.293 1.00 97.88 142 SER A CA 1
ATOM 1098 C C . SER A 1 142 ? 15.555 4.390 -17.485 1.00 97.88 142 SER A C 1
ATOM 1100 O O . SER A 1 142 ? 15.509 3.238 -17.904 1.00 97.88 142 SER A O 1
ATOM 1102 N N . GLU A 1 143 ? 16.158 4.699 -16.335 1.00 98.06 143 GLU A N 1
ATOM 1103 C CA . GLU A 1 143 ? 16.815 3.697 -15.480 1.00 98.06 143 GLU A CA 1
ATOM 1104 C C . GLU A 1 143 ? 15.788 2.758 -14.836 1.00 98.06 143 GLU A C 1
ATOM 1106 O O . GLU A 1 143 ? 16.004 1.546 -14.785 1.00 98.06 143 GLU A O 1
ATOM 1111 N N . ILE A 1 144 ? 14.631 3.291 -14.426 1.00 94.75 144 ILE A N 1
ATOM 1112 C CA . ILE A 1 144 ? 13.520 2.477 -13.918 1.00 94.75 144 ILE A CA 1
ATOM 1113 C C . ILE A 1 144 ? 12.983 1.564 -15.030 1.00 94.75 144 ILE A C 1
ATOM 1115 O O . ILE A 1 144 ? 12.915 0.351 -14.831 1.00 94.75 144 ILE A O 1
ATOM 1119 N N . ILE A 1 145 ? 12.668 2.111 -16.213 1.00 95.06 145 ILE A N 1
ATOM 1120 C CA . ILE A 1 145 ? 12.213 1.350 -17.395 1.00 95.06 145 ILE A CA 1
ATOM 1121 C C . ILE A 1 145 ? 13.191 0.217 -17.746 1.00 95.06 145 ILE A C 1
ATOM 1123 O O . ILE A 1 145 ? 12.755 -0.888 -18.073 1.00 95.06 145 ILE A O 1
ATOM 1127 N N . GLU A 1 146 ? 14.500 0.464 -17.662 1.00 97.12 146 GLU A N 1
ATOM 1128 C CA . GLU A 1 146 ? 15.517 -0.548 -17.952 1.00 97.12 146 GLU A CA 1
ATOM 1129 C C . GLU A 1 146 ? 15.597 -1.622 -16.855 1.00 97.12 146 GLU A C 1
ATOM 1131 O O . GLU A 1 146 ? 15.676 -2.808 -17.172 1.00 97.12 146 GLU A O 1
ATOM 1136 N N . SER A 1 147 ? 15.478 -1.250 -15.572 1.00 95.06 147 SER A N 1
ATOM 1137 C CA . SER A 1 147 ? 15.456 -2.216 -14.459 1.00 95.06 147 SER A CA 1
ATOM 1138 C C . SER A 1 147 ? 14.354 -3.274 -14.618 1.00 95.06 147 SER A C 1
ATOM 1140 O O . SER A 1 147 ? 14.592 -4.462 -14.410 1.00 95.06 147 SER A O 1
ATOM 1142 N N . TYR A 1 148 ? 13.183 -2.883 -15.127 1.00 90.94 148 TYR A N 1
ATOM 1143 C CA . TYR A 1 148 ? 12.074 -3.795 -15.413 1.00 90.94 148 TYR A CA 1
ATOM 1144 C C . TYR A 1 148 ? 12.412 -4.888 -16.451 1.00 90.94 148 TYR A C 1
ATOM 1146 O O . TYR A 1 148 ? 11.767 -5.941 -16.467 1.00 90.94 148 TYR A O 1
ATOM 1154 N N . ARG A 1 149 ? 13.439 -4.710 -17.298 1.00 93.06 149 ARG A N 1
ATOM 1155 C CA . ARG A 1 149 ? 13.912 -5.774 -18.205 1.00 93.06 149 ARG A CA 1
ATOM 1156 C C . ARG A 1 149 ? 14.587 -6.929 -17.471 1.00 93.06 149 ARG A C 1
ATOM 1158 O O . ARG A 1 149 ? 14.547 -8.043 -17.983 1.00 93.06 149 ARG A O 1
ATOM 1165 N N . SER A 1 150 ? 15.189 -6.680 -16.306 1.00 91.00 150 SER A N 1
ATOM 1166 C CA . SER A 1 150 ? 15.935 -7.685 -15.535 1.00 91.00 150 SER A CA 1
ATOM 1167 C C . SER A 1 150 ? 15.101 -8.393 -14.464 1.00 91.00 150 SER A C 1
ATOM 1169 O O . SER A 1 150 ? 15.535 -9.416 -13.936 1.00 91.00 150 SER A O 1
ATOM 1171 N N . TYR A 1 151 ? 13.906 -7.884 -14.138 1.00 86.50 151 TYR A N 1
ATOM 1172 C CA . TYR A 1 151 ? 13.080 -8.445 -13.065 1.00 86.50 151 TYR A CA 1
ATOM 1173 C C . TYR A 1 151 ? 12.660 -9.906 -13.333 1.00 86.50 151 TYR A C 1
ATOM 1175 O O . TYR A 1 151 ? 12.321 -10.222 -14.478 1.00 86.50 151 TYR A O 1
ATOM 1183 N N . PRO A 1 152 ? 12.602 -10.780 -12.307 1.00 84.31 152 PRO A N 1
ATOM 1184 C CA . PRO A 1 152 ? 12.169 -12.173 -12.454 1.00 84.31 152 PRO A CA 1
ATOM 1185 C C . PRO A 1 152 ? 10.742 -12.338 -12.995 1.00 84.31 152 PRO A C 1
ATOM 1187 O O . PRO A 1 152 ? 9.901 -11.451 -12.854 1.00 84.31 152 PRO A O 1
ATOM 1190 N N . ASP A 1 153 ? 10.451 -13.519 -13.544 1.00 77.88 153 ASP A N 1
ATOM 1191 C CA . ASP A 1 153 ? 9.168 -13.841 -14.201 1.00 77.88 153 ASP A CA 1
ATOM 1192 C C . ASP A 1 153 ? 7.969 -13.958 -13.228 1.00 77.88 153 ASP A C 1
ATOM 1194 O O . ASP A 1 153 ? 6.807 -14.018 -13.637 1.00 77.88 153 ASP A O 1
ATOM 1198 N N . GLN A 1 154 ? 8.248 -13.910 -11.923 1.00 77.06 154 GLN A N 1
ATOM 1199 C CA . GLN A 1 154 ? 7.298 -13.642 -10.846 1.00 77.06 154 GLN A CA 1
ATOM 1200 C C . GLN A 1 154 ? 7.866 -12.501 -9.986 1.00 77.06 154 GLN A C 1
ATOM 1202 O O . GLN A 1 154 ? 8.930 -12.650 -9.387 1.00 77.06 154 GLN A O 1
ATOM 1207 N N . THR A 1 155 ? 7.189 -11.349 -9.951 1.00 79.00 155 THR A N 1
ATOM 1208 C CA . THR A 1 155 ? 7.696 -10.129 -9.308 1.00 79.00 155 THR A CA 1
ATOM 1209 C C . THR A 1 155 ? 6.589 -9.147 -8.895 1.00 79.00 155 THR A C 1
ATOM 1211 O O . THR A 1 155 ? 5.832 -8.622 -9.711 1.00 79.00 155 THR A O 1
ATOM 1214 N N . ASN A 1 156 ? 6.523 -8.838 -7.604 1.00 79.12 156 ASN A N 1
ATOM 1215 C CA . ASN A 1 156 ? 5.714 -7.761 -7.040 1.00 79.12 156 ASN A CA 1
ATOM 1216 C C . ASN A 1 156 ? 6.580 -6.494 -6.931 1.00 79.12 156 ASN A C 1
ATOM 1218 O O . ASN A 1 156 ? 7.645 -6.551 -6.316 1.00 79.12 156 ASN A O 1
ATOM 1222 N N . VAL A 1 157 ? 6.159 -5.378 -7.543 1.00 82.19 157 VAL A N 1
ATOM 1223 C CA . VAL A 1 157 ? 7.005 -4.184 -7.707 1.00 82.19 157 VAL A CA 1
ATOM 1224 C C . VAL A 1 157 ? 6.412 -2.961 -7.008 1.00 82.19 157 VAL A C 1
ATOM 1226 O O .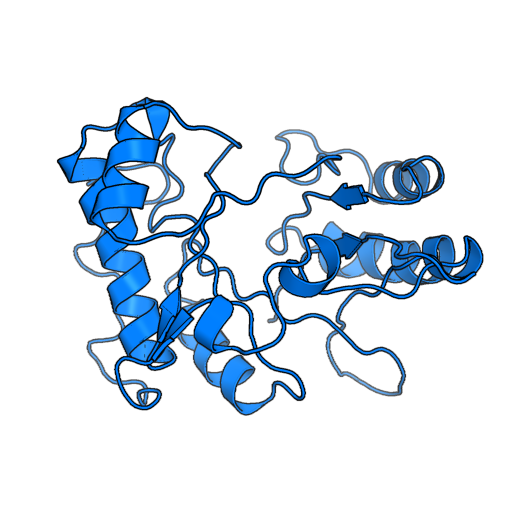 VAL A 1 157 ? 5.314 -2.502 -7.337 1.00 82.19 157 VAL A O 1
ATOM 1229 N N . LEU A 1 158 ? 7.170 -2.358 -6.094 1.00 82.19 158 LEU A N 1
ATOM 1230 C CA . LEU A 1 158 ? 6.780 -1.089 -5.491 1.00 82.19 158 LEU A CA 1
ATOM 1231 C C . LEU A 1 158 ? 6.971 0.084 -6.469 1.00 82.19 158 LEU A C 1
ATOM 1233 O O . LEU A 1 158 ? 8.057 0.313 -6.997 1.00 82.19 158 LEU A O 1
ATOM 1237 N N . ASN A 1 159 ? 5.885 0.825 -6.693 1.00 80.81 159 ASN A N 1
ATOM 1238 C CA . ASN A 1 159 ? 5.800 2.046 -7.497 1.00 80.81 159 ASN A CA 1
ATOM 1239 C C . ASN A 1 159 ? 4.758 2.969 -6.850 1.00 80.81 159 ASN A C 1
ATOM 1241 O O . ASN A 1 159 ? 3.738 2.470 -6.356 1.00 80.81 159 ASN A O 1
ATOM 1245 N N . HIS A 1 160 ? 4.956 4.285 -6.904 1.00 75.44 160 HIS A N 1
ATOM 1246 C CA . HIS A 1 160 ? 4.117 5.263 -6.214 1.00 75.44 160 HIS A CA 1
ATOM 1247 C C . HIS A 1 160 ? 3.388 6.184 -7.194 1.00 75.44 160 HIS A C 1
ATOM 1249 O O . HIS A 1 160 ? 3.958 7.060 -7.839 1.00 75.44 160 HIS A O 1
ATOM 1255 N N . GLU A 1 161 ? 2.066 6.063 -7.225 1.00 65.19 161 GLU A N 1
ATOM 1256 C CA . GLU A 1 161 ? 1.167 6.866 -8.059 1.00 65.19 161 GLU A CA 1
ATOM 1257 C C . GLU A 1 161 ? 1.233 8.390 -7.876 1.00 65.19 161 GLU A C 1
ATOM 1259 O O . GLU A 1 161 ? 0.742 9.148 -8.714 1.00 65.19 161 GLU A O 1
ATOM 1264 N N . THR A 1 162 ? 1.794 8.841 -6.756 1.00 66.81 162 THR A N 1
ATOM 1265 C CA . THR A 1 162 ? 2.005 10.253 -6.423 1.00 66.81 162 THR A CA 1
ATOM 1266 C C . THR A 1 162 ? 3.146 10.870 -7.235 1.00 66.81 162 THR A C 1
ATOM 1268 O O . THR A 1 162 ? 3.269 12.094 -7.295 1.00 66.81 162 THR A O 1
ATOM 1271 N N . LYS A 1 163 ? 3.961 10.038 -7.896 1.00 71.44 163 LYS A N 1
ATOM 1272 C CA . LYS A 1 163 ? 5.053 10.427 -8.785 1.00 71.44 163 LYS A CA 1
ATOM 1273 C C . LYS A 1 163 ? 4.525 10.532 -10.221 1.00 71.44 163 LYS A C 1
ATOM 1275 O O . LYS A 1 163 ? 4.165 9.545 -10.861 1.00 71.44 163 LYS A O 1
ATOM 1280 N N . SER A 1 164 ? 4.477 11.754 -10.749 1.00 77.62 164 SER A N 1
ATOM 1281 C CA . SER A 1 164 ? 3.958 12.030 -12.097 1.00 77.62 164 SER A CA 1
ATOM 1282 C C . SER A 1 164 ? 4.752 11.328 -13.203 1.00 77.62 164 SER A C 1
ATOM 1284 O O . SER A 1 164 ? 4.146 10.839 -14.153 1.00 77.62 164 SER A O 1
ATOM 1286 N N . PHE A 1 165 ? 6.078 11.239 -13.066 1.00 81.44 165 PHE A N 1
ATOM 1287 C CA . PHE A 1 165 ? 6.945 10.550 -14.027 1.00 81.44 165 PHE A CA 1
ATOM 1288 C C . PHE A 1 165 ? 6.717 9.031 -14.033 1.00 81.44 165 PHE A C 1
ATOM 1290 O O . PHE A 1 165 ? 6.709 8.416 -15.097 1.00 81.44 165 PHE A O 1
ATOM 1297 N N . THR A 1 166 ? 6.419 8.424 -12.878 1.00 77.94 166 THR A N 1
ATOM 1298 C CA . THR A 1 166 ? 6.014 7.014 -12.802 1.00 77.94 166 THR A CA 1
ATOM 1299 C C . THR A 1 166 ? 4.765 6.776 -13.648 1.00 77.94 166 THR A C 1
ATOM 1301 O O . THR A 1 166 ? 4.769 5.936 -14.545 1.00 77.94 166 THR A O 1
ATOM 1304 N N . VAL A 1 167 ? 3.708 7.566 -13.428 1.00 74.50 167 VAL A N 1
ATOM 1305 C CA . VAL A 1 167 ? 2.416 7.393 -14.114 1.00 74.50 167 VAL A CA 1
ATOM 1306 C C . VAL A 1 167 ? 2.482 7.723 -15.612 1.00 74.50 167 VAL A C 1
ATOM 1308 O O . VAL A 1 167 ? 1.844 7.028 -16.402 1.00 74.50 167 VAL A O 1
ATOM 1311 N N . ASN A 1 168 ? 3.222 8.764 -16.006 1.00 80.88 168 ASN A N 1
ATOM 1312 C CA . ASN A 1 168 ? 3.213 9.283 -17.380 1.00 80.88 168 ASN A CA 1
ATOM 1313 C C . ASN A 1 168 ? 4.341 8.734 -18.268 1.00 80.88 168 ASN A C 1
ATOM 1315 O O . ASN A 1 168 ? 4.126 8.577 -19.468 1.00 80.88 168 ASN A O 1
ATOM 1319 N N . ASP A 1 169 ? 5.512 8.434 -17.698 1.00 86.19 169 ASP A N 1
ATOM 1320 C CA . ASP A 1 169 ? 6.717 8.093 -18.465 1.00 86.19 169 ASP A CA 1
ATOM 1321 C C . ASP A 1 169 ? 7.125 6.631 -18.244 1.00 86.19 169 ASP A C 1
ATOM 1323 O O . ASP A 1 169 ? 7.306 5.890 -19.211 1.00 86.19 169 ASP A O 1
ATOM 1327 N N . VAL A 1 170 ? 7.237 6.188 -16.984 1.00 85.25 170 VAL A N 1
ATOM 1328 C CA . VAL A 1 170 ? 7.678 4.822 -16.651 1.00 85.25 170 VAL A CA 1
ATOM 1329 C C . VAL A 1 170 ? 6.626 3.805 -17.071 1.00 85.25 170 VAL A C 1
ATOM 1331 O O . VAL A 1 170 ? 6.876 2.994 -17.964 1.00 85.25 170 VAL A O 1
ATOM 1334 N N . MET A 1 171 ? 5.437 3.841 -16.461 1.00 83.50 171 MET A N 1
ATOM 1335 C CA . MET A 1 171 ? 4.473 2.755 -16.631 1.00 83.50 171 MET A CA 1
ATOM 1336 C C . MET A 1 171 ? 4.035 2.549 -18.096 1.00 83.50 171 MET A C 1
ATOM 1338 O O . MET A 1 171 ? 3.985 1.391 -18.513 1.00 83.50 171 MET A O 1
ATOM 1342 N N . PRO A 1 172 ? 3.793 3.588 -18.926 1.00 86.56 172 PRO A N 1
ATOM 1343 C CA . PRO A 1 172 ? 3.438 3.392 -20.335 1.00 86.56 172 PRO A CA 1
ATOM 1344 C C . PRO A 1 172 ? 4.515 2.689 -21.173 1.00 86.56 172 PRO A C 1
ATOM 1346 O O . PRO A 1 172 ? 4.168 1.926 -22.072 1.00 86.56 172 PRO A O 1
ATOM 1349 N N . ASN A 1 173 ? 5.800 2.890 -20.857 1.00 91.06 173 ASN A N 1
ATOM 1350 C CA . ASN A 1 173 ? 6.922 2.224 -21.530 1.00 91.06 173 ASN A CA 1
ATOM 1351 C C . ASN A 1 173 ? 7.235 0.836 -20.942 1.00 91.06 173 ASN A C 1
ATOM 1353 O O . ASN A 1 173 ? 7.678 -0.053 -21.664 1.00 91.06 173 ASN A O 1
ATOM 1357 N N . VAL A 1 174 ? 6.946 0.615 -19.658 1.00 88.62 174 VAL A N 1
ATOM 1358 C CA . VAL A 1 174 ? 7.107 -0.681 -18.975 1.00 88.62 174 VAL A CA 1
ATOM 1359 C C . VAL A 1 174 ? 6.076 -1.724 -19.440 1.00 88.62 174 VAL A C 1
ATOM 1361 O O . VAL A 1 174 ? 6.407 -2.907 -19.528 1.00 88.62 174 VAL A O 1
ATOM 1364 N N . ILE A 1 175 ? 4.850 -1.311 -19.805 1.00 84.50 175 ILE A N 1
ATOM 1365 C CA . ILE A 1 175 ? 3.802 -2.217 -20.328 1.00 84.50 175 ILE A CA 1
ATOM 1366 C C . ILE A 1 175 ? 4.273 -3.072 -21.519 1.00 84.50 175 ILE A C 1
ATOM 1368 O O . ILE A 1 175 ? 4.150 -4.296 -21.418 1.00 84.50 175 ILE A O 1
ATOM 1372 N N . PRO A 1 176 ? 4.720 -2.496 -22.659 1.00 87.69 176 PRO A N 1
ATOM 1373 C CA . PRO A 1 176 ? 5.110 -3.290 -23.820 1.00 87.69 176 PRO A CA 1
ATOM 1374 C C . PRO A 1 176 ? 6.320 -4.165 -23.505 1.00 87.69 176 PRO A C 1
ATOM 1376 O O . PRO A 1 176 ? 6.262 -5.354 -23.772 1.00 87.69 176 PRO A O 1
ATOM 1379 N N . ILE A 1 177 ? 7.342 -3.630 -22.824 1.00 87.44 177 ILE A N 1
ATOM 1380 C CA . ILE A 1 177 ? 8.571 -4.364 -22.480 1.00 87.44 177 ILE A CA 1
ATOM 1381 C C . ILE A 1 177 ? 8.273 -5.709 -21.818 1.00 87.44 177 ILE A C 1
ATOM 1383 O O . ILE A 1 177 ? 8.858 -6.725 -22.188 1.00 87.44 177 ILE A O 1
ATOM 1387 N N . LEU A 1 178 ? 7.370 -5.732 -20.839 1.00 85.19 178 LEU A N 1
ATOM 1388 C CA . LEU A 1 178 ? 7.067 -6.966 -20.122 1.00 85.19 178 LEU A CA 1
ATOM 1389 C C . LEU A 1 178 ? 6.100 -7.850 -20.915 1.00 85.19 178 LEU A C 1
ATOM 1391 O O . LEU A 1 178 ? 6.303 -9.059 -20.944 1.00 85.19 178 LEU A O 1
ATOM 1395 N N . LYS A 1 179 ? 5.137 -7.286 -21.654 1.00 84.81 179 LYS A N 1
ATOM 1396 C CA . LYS A 1 179 ? 4.323 -8.063 -22.610 1.00 84.81 179 LYS A CA 1
ATOM 1397 C C . LYS A 1 179 ? 5.165 -8.774 -23.666 1.00 84.81 179 LYS A C 1
ATOM 1399 O O . LYS A 1 179 ? 4.914 -9.941 -23.945 1.00 84.81 179 LYS A O 1
ATOM 1404 N N . ASP A 1 180 ? 6.194 -8.111 -24.179 1.00 89.44 180 ASP A N 1
ATOM 1405 C CA . ASP A 1 180 ? 7.145 -8.664 -25.145 1.00 89.44 180 ASP A CA 1
ATOM 1406 C C . ASP A 1 180 ? 8.059 -9.720 -24.492 1.00 89.44 180 ASP A C 1
ATOM 1408 O O . ASP A 1 180 ? 8.426 -10.703 -25.132 1.00 89.44 180 ASP A O 1
ATOM 1412 N N . ARG A 1 181 ? 8.348 -9.591 -23.185 1.00 88.00 181 ARG A N 1
ATOM 1413 C CA . ARG A 1 181 ? 8.905 -10.669 -22.340 1.00 88.00 181 ARG A CA 1
ATOM 1414 C C . ARG A 1 181 ? 7.885 -11.774 -21.987 1.00 88.00 181 ARG A C 1
ATOM 1416 O O . ARG A 1 181 ? 8.204 -12.656 -21.195 1.00 88.00 181 ARG A O 1
ATOM 1423 N N . GLY A 1 182 ? 6.672 -11.740 -22.540 1.00 85.44 182 GLY A N 1
ATOM 1424 C CA . GLY A 1 182 ? 5.634 -12.759 -22.356 1.00 85.44 182 GLY A CA 1
ATOM 1425 C C . GLY A 1 182 ? 4.673 -12.533 -21.185 1.00 85.44 182 GLY A C 1
ATOM 1426 O O . GLY A 1 182 ? 4.029 -13.489 -20.771 1.00 85.44 182 GLY A O 1
ATOM 1427 N N . PHE A 1 183 ? 4.578 -11.318 -20.631 1.00 79.06 183 PHE A N 1
ATOM 1428 C CA . PHE A 1 183 ? 3.784 -11.003 -19.435 1.00 79.06 183 PHE A CA 1
ATOM 1429 C C . PHE A 1 183 ? 2.336 -10.437 -19.742 1.00 79.06 183 PHE A C 1
ATOM 1431 O O . PHE A 1 183 ? 2.212 -9.499 -20.512 1.00 79.06 183 PHE A O 1
ATOM 1438 N N . ASN A 1 184 ? 1.243 -10.926 -19.098 1.00 71.81 184 ASN A N 1
ATOM 1439 C CA . ASN A 1 184 ? -0.174 -10.405 -18.917 1.00 71.81 184 ASN A CA 1
ATOM 1440 C C . ASN A 1 184 ? -0.719 -10.291 -17.412 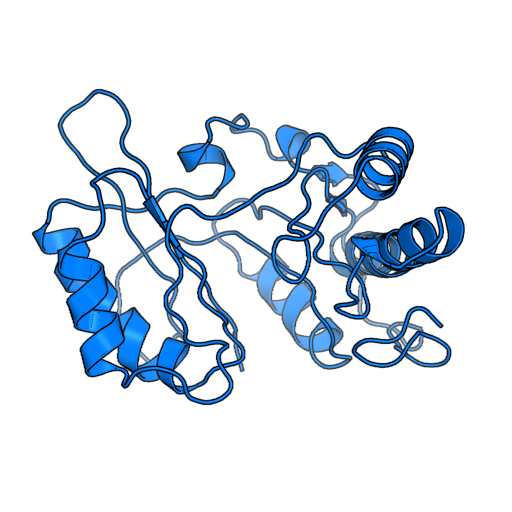1.00 71.81 184 ASN A C 1
ATOM 1442 O O . ASN A 1 184 ? -0.914 -11.311 -16.781 1.00 71.81 184 ASN A O 1
ATOM 1446 N N . LEU A 1 185 ? -0.930 -9.129 -16.741 1.00 71.50 185 LEU A N 1
ATOM 1447 C CA . LEU A 1 185 ? -0.841 -9.023 -15.230 1.00 71.50 185 LEU A CA 1
ATOM 1448 C C . LEU A 1 185 ? -1.939 -9.758 -14.458 1.00 71.50 185 LEU A C 1
ATOM 1450 O O . LEU A 1 185 ? -3.042 -9.992 -14.943 1.00 71.50 185 LEU A O 1
ATOM 1454 N N . GLN A 1 186 ? -1.649 -9.976 -13.178 1.00 69.75 186 GLN A N 1
ATOM 1455 C CA . GLN A 1 186 ? -2.609 -10.375 -12.165 1.00 69.75 186 GLN A CA 1
ATOM 1456 C C . GLN A 1 186 ? -2.843 -9.263 -11.134 1.00 69.75 186 GLN A C 1
ATOM 1458 O O . GLN A 1 186 ? -2.005 -8.395 -10.907 1.00 69.75 186 GLN A O 1
ATOM 1463 N N . THR A 1 187 ? -4.004 -9.283 -10.485 1.00 72.00 187 THR A N 1
ATOM 1464 C CA . THR A 1 187 ? -4.232 -8.504 -9.258 1.00 72.00 187 THR A CA 1
ATOM 1465 C C . THR A 1 187 ? -3.423 -9.114 -8.107 1.00 72.00 187 THR A C 1
ATOM 1467 O O . THR A 1 187 ? -3.013 -10.270 -8.201 1.00 72.00 187 THR A O 1
ATOM 1470 N N . VAL A 1 188 ? -3.217 -8.399 -6.992 1.00 75.38 188 VAL A N 1
ATOM 1471 C CA . VAL A 1 188 ? -2.534 -8.975 -5.809 1.00 75.38 188 VAL A CA 1
ATOM 1472 C C . VAL A 1 188 ? -3.158 -10.320 -5.380 1.00 75.38 188 VAL A C 1
ATOM 1474 O O . VAL A 1 188 ? -2.397 -11.274 -5.209 1.00 75.38 188 VAL A O 1
ATOM 1477 N N . PRO A 1 189 ? -4.499 -10.472 -5.313 1.00 78.12 189 PRO A N 1
ATOM 1478 C CA . PRO A 1 189 ? -5.133 -11.769 -5.104 1.00 78.12 189 PRO A CA 1
ATOM 1479 C C . PRO A 1 189 ? -4.762 -12.864 -6.092 1.00 78.12 189 PRO A C 1
ATOM 1481 O O . PRO A 1 189 ? -4.408 -13.954 -5.661 1.00 78.12 189 PRO A O 1
ATOM 1484 N N . ALA A 1 190 ? -4.822 -12.597 -7.396 1.00 78.69 190 ALA A N 1
ATOM 1485 C CA . ALA A 1 190 ? -4.514 -13.611 -8.402 1.00 78.69 190 ALA A CA 1
ATOM 1486 C C . ALA A 1 190 ? -3.004 -13.922 -8.468 1.00 78.69 190 ALA A C 1
ATOM 1488 O O . ALA A 1 190 ? -2.621 -15.050 -8.757 1.00 78.69 190 ALA A O 1
ATOM 1489 N N . CYS A 1 191 ? -2.148 -12.956 -8.122 1.00 76.56 191 CYS A N 1
ATOM 1490 C CA . CYS A 1 191 ? -0.696 -13.114 -8.027 1.00 76.56 191 CYS A CA 1
ATOM 1491 C C . CYS A 1 191 ? -0.297 -14.003 -6.832 1.00 76.56 191 CYS A C 1
ATOM 1493 O O . CYS A 1 191 ? 0.557 -14.880 -6.950 1.00 76.56 191 CYS A O 1
ATOM 1495 N N . LEU A 1 192 ? -0.944 -13.799 -5.678 1.00 79.06 192 LEU A N 1
ATOM 1496 C CA . LEU A 1 192 ? -0.633 -14.478 -4.414 1.00 79.06 192 LEU A CA 1
ATOM 1497 C C . LEU A 1 192 ? -1.637 -15.593 -4.046 1.00 79.06 192 LEU A C 1
ATOM 1499 O O . LEU A 1 192 ? -1.596 -16.114 -2.936 1.00 79.06 192 LEU A O 1
ATOM 1503 N N . ASN A 1 193 ? -2.525 -15.973 -4.971 1.00 85.06 193 ASN A N 1
ATOM 1504 C CA . ASN A 1 193 ? -3.591 -16.973 -4.800 1.00 85.06 193 ASN A CA 1
ATOM 1505 C C . ASN A 1 193 ? -4.512 -16.738 -3.576 1.00 85.06 193 ASN A C 1
ATOM 1507 O O . ASN A 1 193 ? -4.960 -17.687 -2.933 1.00 85.06 193 ASN A O 1
ATOM 1511 N N . LEU A 1 194 ? -4.847 -15.478 -3.270 1.00 82.56 194 LEU A N 1
ATOM 1512 C CA . LEU A 1 194 ? -5.673 -15.064 -2.116 1.00 82.56 194 LEU A CA 1
ATOM 1513 C C . LEU A 1 194 ? -7.185 -15.300 -2.333 1.00 82.56 194 LEU A C 1
ATOM 1515 O O . LEU A 1 194 ? -8.012 -14.480 -1.938 1.00 82.56 194 LEU A O 1
ATOM 1519 N N . GLY A 1 195 ? -7.556 -16.385 -3.013 1.00 84.75 195 GLY A N 1
ATOM 1520 C CA . GLY A 1 195 ? -8.921 -16.620 -3.487 1.00 84.75 195 GLY A CA 1
ATOM 1521 C C . GLY A 1 195 ? -9.338 -15.705 -4.646 1.00 84.75 195 GLY A C 1
ATOM 1522 O O . GLY A 1 195 ? -8.585 -14.841 -5.101 1.00 84.75 195 GLY A O 1
ATOM 1523 N N . SER A 1 196 ? -10.553 -15.926 -5.146 1.00 82.56 196 SER A N 1
ATOM 1524 C CA . SER A 1 196 ? -11.144 -15.206 -6.285 1.00 82.56 196 SER A CA 1
ATOM 1525 C C . SER A 1 196 ? -12.495 -14.557 -5.965 1.00 82.56 196 SER A C 1
ATOM 1527 O O . SER A 1 196 ? -13.037 -13.837 -6.806 1.00 82.56 196 SER A O 1
ATOM 1529 N N . ASN A 1 197 ? -13.041 -14.775 -4.765 1.00 88.31 197 ASN A N 1
ATOM 1530 C CA . ASN A 1 197 ? -14.276 -14.135 -4.330 1.00 88.31 197 ASN A CA 1
ATOM 1531 C C . ASN A 1 197 ? -13.929 -12.803 -3.650 1.00 88.31 197 ASN A C 1
ATOM 1533 O O . ASN A 1 197 ? -13.003 -12.764 -2.844 1.00 88.31 197 ASN A O 1
ATOM 1537 N N . PRO A 1 198 ? -14.689 -11.715 -3.854 1.00 82.81 198 PRO A N 1
ATOM 1538 C CA . PRO A 1 198 ? -14.383 -10.442 -3.191 1.00 82.81 198 PRO A CA 1
ATOM 1539 C C . PRO A 1 198 ? -14.448 -10.516 -1.649 1.00 82.81 198 PRO A C 1
ATOM 1541 O O . PRO A 1 198 ? -13.713 -9.818 -0.954 1.00 82.81 198 PRO A O 1
ATOM 1544 N N . SER A 1 199 ? -15.257 -11.438 -1.109 1.00 89.75 199 SER A N 1
ATOM 1545 C CA . SER A 1 199 ? -15.313 -11.799 0.319 1.00 89.75 199 SER A CA 1
ATOM 1546 C C . SER A 1 199 ? -14.020 -12.409 0.874 1.00 89.75 199 SER A C 1
ATOM 1548 O O . SER A 1 199 ? -13.871 -12.541 2.091 1.00 89.75 199 SER A O 1
ATOM 1550 N N . ASP A 1 200 ? -13.089 -12.804 0.005 1.00 90.25 200 ASP A N 1
ATOM 1551 C CA . ASP A 1 200 ? -11.774 -13.281 0.413 1.00 90.25 200 ASP A CA 1
ATOM 1552 C C . ASP A 1 200 ? -10.845 -12.108 0.789 1.00 90.25 200 ASP A C 1
ATOM 1554 O O . ASP A 1 200 ? -9.867 -12.304 1.515 1.00 90.25 200 ASP A O 1
ATOM 1558 N N . TRP A 1 201 ? -11.173 -10.885 0.343 1.00 84.25 201 TRP A N 1
ATOM 1559 C CA . TRP A 1 201 ? -10.307 -9.697 0.392 1.00 84.25 201 TRP A CA 1
ATOM 1560 C C . TRP A 1 201 ? -10.864 -8.541 1.224 1.00 84.25 201 TRP A C 1
ATOM 1562 O O . TRP A 1 201 ? -10.097 -7.690 1.680 1.00 84.25 201 TRP A O 1
ATOM 1572 N N . TYR A 1 202 ? -12.180 -8.494 1.428 1.00 88.00 202 TYR A N 1
ATOM 1573 C CA . TYR A 1 202 ? -12.834 -7.496 2.267 1.00 88.00 202 TYR A CA 1
ATOM 1574 C C . TYR A 1 202 ? -14.095 -8.036 2.950 1.00 88.00 202 TYR A C 1
ATOM 1576 O O . TYR A 1 202 ? -14.758 -8.951 2.463 1.00 88.00 202 TYR A O 1
ATOM 1584 N N . VAL A 1 203 ? -14.465 -7.414 4.069 1.00 94.06 203 VAL A N 1
ATOM 1585 C CA . VAL A 1 203 ? -15.780 -7.586 4.700 1.00 94.06 203 VAL A CA 1
ATOM 1586 C C . VAL A 1 203 ? -16.729 -6.549 4.113 1.00 94.06 203 VAL A C 1
ATOM 1588 O O . VAL A 1 203 ? -16.433 -5.356 4.154 1.00 94.06 203 VAL A O 1
ATOM 1591 N N . SER A 1 204 ? -17.874 -6.980 3.582 1.00 93.69 204 SER A N 1
ATOM 1592 C CA . SER A 1 204 ? -18.969 -6.066 3.240 1.00 93.69 204 SER A CA 1
ATOM 1593 C C . SER A 1 204 ? -19.713 -5.673 4.517 1.00 93.69 204 SER A C 1
ATOM 1595 O O . SER A 1 204 ? -20.160 -6.546 5.258 1.00 93.69 204 SER A O 1
ATOM 1597 N N . VAL A 1 205 ? -19.807 -4.371 4.787 1.00 95.25 205 VAL A N 1
ATOM 1598 C CA . VAL A 1 205 ? -20.367 -3.798 6.024 1.00 95.25 205 VAL A CA 1
ATOM 1599 C C . VAL A 1 205 ? -21.680 -3.065 5.742 1.00 95.25 205 VAL A C 1
ATOM 1601 O O . VAL A 1 205 ? -22.636 -3.187 6.502 1.00 95.25 205 VAL A O 1
ATOM 1604 N N . GLN A 1 206 ? -21.745 -2.321 4.637 1.00 91.31 206 GLN A N 1
ATOM 1605 C CA . GLN A 1 206 ? -22.919 -1.556 4.211 1.00 91.31 206 GLN A CA 1
ATOM 1606 C C . GLN A 1 206 ? -22.900 -1.346 2.685 1.00 91.31 206 GLN A C 1
ATOM 1608 O O . GLN A 1 206 ? -22.008 -1.828 1.993 1.00 91.31 206 GLN A O 1
ATOM 1613 N N . GLN A 1 207 ? -23.874 -0.613 2.141 1.00 89.38 207 GLN A N 1
ATOM 1614 C CA . GLN A 1 207 ? -23.795 -0.133 0.755 1.00 89.38 207 GLN A CA 1
ATOM 1615 C C . GLN A 1 207 ? -22.807 1.050 0.636 1.00 89.38 207 GLN A 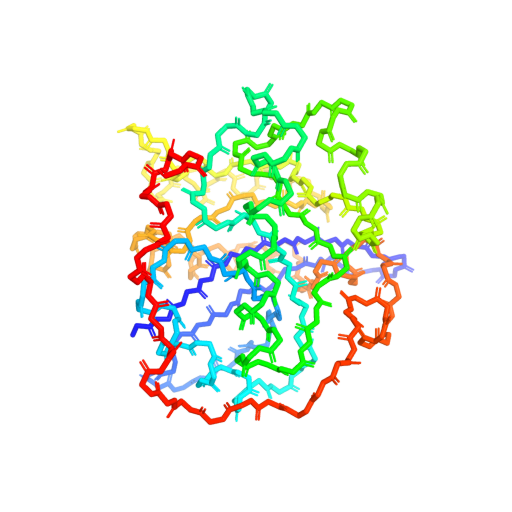C 1
ATOM 1617 O O . GLN A 1 207 ? -22.641 1.790 1.613 1.00 89.38 207 GLN A O 1
ATOM 1622 N N . PRO A 1 208 ? -22.170 1.268 -0.534 1.00 84.00 208 PRO A N 1
ATOM 1623 C CA . PRO A 1 208 ? -21.310 2.430 -0.769 1.00 84.00 208 PRO A CA 1
ATOM 1624 C C . PRO A 1 208 ? -22.035 3.748 -0.467 1.00 84.00 208 PRO A C 1
ATOM 1626 O O . PRO A 1 208 ? -23.157 3.965 -0.930 1.00 84.00 208 PRO A O 1
ATOM 1629 N N . GLY A 1 209 ? -21.406 4.630 0.311 1.00 78.75 209 GLY A N 1
ATOM 1630 C CA . GLY A 1 209 ? -22.005 5.900 0.711 1.00 78.75 209 GLY A CA 1
ATOM 1631 C C . GLY A 1 209 ? -21.941 6.976 -0.376 1.00 78.75 209 GLY A C 1
ATOM 1632 O O . GLY A 1 209 ? -20.989 7.062 -1.155 1.00 78.75 209 GLY A O 1
ATOM 1633 N N . SER A 1 210 ? -22.936 7.863 -0.375 1.00 81.81 210 SER A N 1
ATOM 1634 C CA . SER A 1 210 ? -22.860 9.149 -1.077 1.00 81.81 210 SER A CA 1
ATOM 1635 C C . SER A 1 210 ? -22.007 10.140 -0.286 1.00 81.81 210 SER A C 1
ATOM 1637 O O . SER A 1 210 ? -22.002 10.111 0.943 1.00 81.81 210 SER A O 1
ATOM 1639 N N . ARG A 1 211 ? -21.312 11.051 -0.979 1.00 77.06 211 ARG A N 1
ATOM 1640 C CA . ARG A 1 211 ? -20.490 12.071 -0.317 1.00 77.06 211 ARG A CA 1
ATOM 1641 C C . ARG A 1 211 ? -21.352 13.098 0.420 1.00 77.06 211 ARG A C 1
ATOM 1643 O O . ARG A 1 211 ? -22.138 13.799 -0.209 1.00 77.06 211 ARG A O 1
ATOM 1650 N N . ASP A 1 212 ? -21.091 13.249 1.712 1.00 81.94 212 ASP A N 1
ATOM 1651 C CA . ASP A 1 212 ? -21.694 14.246 2.599 1.00 81.94 212 ASP A CA 1
ATOM 1652 C C . ASP A 1 212 ? -20.628 15.162 3.252 1.00 81.94 212 ASP A C 1
ATOM 1654 O O . ASP A 1 212 ? -19.429 15.069 2.958 1.00 81.94 212 ASP A O 1
ATOM 1658 N N . GLU A 1 213 ? -21.058 16.088 4.113 1.00 82.75 213 GLU A N 1
ATOM 1659 C CA . GLU A 1 213 ? -20.195 17.064 4.802 1.00 82.75 213 GLU A CA 1
ATOM 1660 C C . GLU A 1 213 ? -19.212 16.435 5.806 1.00 82.75 213 GLU A C 1
ATOM 1662 O O . GLU A 1 213 ? -18.125 16.964 6.035 1.00 82.75 213 GLU A O 1
ATOM 1667 N N . THR A 1 214 ? -19.534 15.253 6.335 1.00 80.88 214 THR A N 1
ATOM 1668 C CA . THR A 1 214 ? -18.701 14.499 7.281 1.00 80.88 214 THR A CA 1
ATOM 1669 C C . THR A 1 214 ? -17.622 13.651 6.581 1.00 80.88 214 THR A C 1
ATOM 1671 O O . THR A 1 214 ? -16.940 12.846 7.219 1.00 80.88 214 THR A O 1
ATOM 1674 N N . TRP A 1 215 ? -17.427 13.809 5.263 1.00 79.25 215 TRP A N 1
ATOM 1675 C CA . TRP A 1 215 ? -16.296 13.247 4.499 1.00 79.25 215 TRP A CA 1
ATOM 1676 C C . TRP A 1 215 ? -15.088 14.195 4.566 1.00 79.25 215 TRP A C 1
ATOM 1678 O O . TRP A 1 215 ? -14.700 14.818 3.568 1.00 79.25 215 TRP A O 1
ATOM 1688 N N . THR A 1 216 ? -14.529 14.329 5.769 1.00 76.81 216 THR A N 1
ATOM 1689 C CA . THR A 1 216 ? -13.479 15.295 6.118 1.00 76.81 216 THR A CA 1
ATOM 1690 C C . THR A 1 216 ? -12.267 14.627 6.775 1.00 76.81 216 THR A C 1
ATOM 1692 O O . THR A 1 216 ? -12.348 13.494 7.238 1.00 76.81 216 THR A O 1
ATOM 1695 N N . CYS A 1 217 ? -11.151 15.357 6.811 1.00 72.94 217 CYS A N 1
ATOM 1696 C CA . CYS A 1 217 ? -9.899 14.990 7.479 1.00 72.94 217 CYS A CA 1
ATOM 1697 C C . CYS A 1 217 ? -9.641 15.862 8.729 1.00 72.94 217 CYS A C 1
ATOM 1699 O O . CYS A 1 217 ? -8.583 15.781 9.348 1.00 72.94 217 CYS A O 1
ATOM 1701 N N . ASN A 1 218 ? -10.586 16.738 9.089 1.00 82.12 218 ASN A N 1
ATOM 1702 C CA . ASN A 1 218 ? -10.464 17.629 10.242 1.00 82.12 218 ASN A CA 1
ATOM 1703 C C . ASN A 1 218 ? -10.401 16.817 11.545 1.00 82.12 218 ASN A C 1
ATOM 1705 O O . ASN A 1 218 ? -11.248 15.953 11.761 1.00 82.12 218 ASN A O 1
ATOM 1709 N N . GLY A 1 219 ? -9.437 17.124 12.418 1.00 85.62 219 GLY A N 1
ATOM 1710 C CA . GLY A 1 219 ? -9.240 16.392 13.676 1.00 85.62 219 GLY A CA 1
ATOM 1711 C C . GLY A 1 219 ? -8.638 14.993 13.500 1.00 85.62 219 GLY A C 1
ATOM 1712 O O . GLY A 1 219 ? -8.827 14.150 14.369 1.00 85.62 219 GLY A O 1
ATOM 1713 N N . THR A 1 220 ? -7.952 14.739 12.381 1.00 85.62 220 THR A N 1
ATOM 1714 C CA . THR A 1 220 ? -7.192 13.501 12.140 1.00 85.62 220 THR A CA 1
ATOM 1715 C C . THR A 1 220 ? -5.692 13.801 11.986 1.00 85.62 220 THR A C 1
ATOM 1717 O O . THR A 1 220 ? -5.355 14.938 11.633 1.00 85.62 220 THR A O 1
ATOM 1720 N N . PRO A 1 221 ? -4.799 12.816 12.206 1.00 84.38 221 PRO A N 1
ATOM 1721 C CA . PRO A 1 221 ? -3.355 13.043 12.243 1.00 84.38 221 PRO A CA 1
ATOM 1722 C C . PRO A 1 221 ? -2.761 13.545 10.926 1.00 84.38 221 PRO A C 1
ATOM 1724 O O . PRO A 1 221 ? -3.150 13.115 9.836 1.00 84.38 221 PRO A O 1
ATOM 1727 N N . SER A 1 222 ? -1.759 14.419 11.040 1.00 82.12 222 SER A N 1
ATOM 1728 C CA . SER A 1 222 ? -0.995 14.952 9.900 1.00 82.12 222 SER A CA 1
ATOM 1729 C C . SER A 1 222 ? -0.030 13.908 9.304 1.00 82.12 222 SER A C 1
ATOM 1731 O O . SER A 1 222 ? 0.296 12.930 9.978 1.00 82.12 222 SER A O 1
ATOM 1733 N N . PRO A 1 223 ? 0.465 14.075 8.057 1.00 79.94 223 PRO A N 1
ATOM 1734 C CA . PRO A 1 223 ? 1.387 13.117 7.438 1.00 79.94 223 PRO A CA 1
ATOM 1735 C C . PRO A 1 223 ? 2.593 12.802 8.329 1.00 79.94 223 PRO A C 1
ATOM 1737 O O . PRO A 1 223 ? 3.199 13.717 8.885 1.00 79.94 223 PRO A O 1
ATOM 1740 N N . GLY A 1 224 ? 2.921 11.519 8.487 1.00 81.38 224 GLY A N 1
ATOM 1741 C CA . GLY A 1 224 ? 4.020 11.049 9.338 1.00 81.38 224 GLY A CA 1
ATOM 1742 C C . GLY A 1 224 ? 3.802 11.178 10.854 1.00 81.38 224 GLY A C 1
ATOM 1743 O O . GLY A 1 224 ? 4.721 10.867 11.604 1.00 81.38 224 GLY A O 1
ATOM 1744 N N . ASN A 1 225 ? 2.622 11.607 11.320 1.00 89.00 225 ASN A N 1
ATOM 1745 C CA . ASN A 1 225 ? 2.297 11.751 12.745 1.00 89.00 225 ASN A CA 1
ATOM 1746 C C . ASN A 1 225 ? 1.236 10.724 13.175 1.00 89.00 225 ASN A C 1
ATOM 1748 O O . ASN A 1 225 ? 0.343 10.381 12.397 1.00 89.00 225 ASN A O 1
ATOM 1752 N N . PHE A 1 226 ? 1.331 10.212 14.405 1.00 88.31 226 PHE A N 1
ATOM 1753 C CA . PHE A 1 226 ? 0.344 9.268 14.952 1.00 88.31 226 PHE A CA 1
ATOM 1754 C C . PHE A 1 226 ? -0.944 9.952 15.430 1.00 88.31 226 PHE A C 1
ATOM 1756 O O . PHE A 1 226 ? -2.000 9.318 15.386 1.00 88.31 226 PHE A O 1
ATOM 1763 N N . GLU A 1 227 ? -0.834 11.225 15.819 1.00 85.12 227 GLU A N 1
ATOM 1764 C CA . GLU A 1 227 ? -1.849 12.113 16.408 1.00 85.12 227 GLU A CA 1
ATOM 1765 C C . GLU A 1 227 ? -1.902 13.450 15.637 1.00 85.12 227 GLU A C 1
ATOM 1767 O O . GLU A 1 227 ? -0.859 13.840 15.057 1.00 85.12 227 GLU A O 1
#

Organism: NCBI:txid56615

Foldseek 3Di:
DDFWDAFWADDPDDFFADDIDADDPDDDDDDDEAEDEDEDDLCVLVVQLVDLVPHPAHHQYEYAFHFLAQLVPDALVLLLVRQVVVQVLCCAAAQWGWQEYEYRVNDDDVSNVVSSVVVNRPYYDDWPEELQLPPPDGDQLVVSLVVLLVDDSGTTYDDTRVRPCCRPPNPVSNRVSVVVVRHHHDYPCVSVVQDDDSVSTIDRRGHRHDDDPVSDCPPHDHHNDSD

Sequence (227 aa):
MATHSAIGCHSNATESYLYVLNSLAGTSFARVADALHLEHNCACFKAGASRASRARSPIFPSSHTWSHVHLNQGTYEQIAYQLELIENAMIKILGVKPLYFRPPYGEYNEVVLQVLRDRGYRGLILWSQDSGDSLGAPPSSSEIIESYRSYPDQTNVLNHETKSFTVNDVMPNVIPILKDRGFNLQTVPACLNLGSNPSDWYVSVQQPGSRDETWTCNGTPSPGNFE

pLDDT: mean 72.78, std 24.26, range [22.3, 98.5]

Secondary structure (DSSP, 8-state):
-----EEE---SSS-B--------SS--------EEEE-S-TTHHHHHHHHHTT-SS--EEEE--SS---GGGS-HHHHHHHHHHHHHHHHHHHSEEESEE--GGG---HHHHHHHHHTT--EE---SEE--TTSSSPPPHHHHHHHHHHS-SSEEEE--TT-HHIIIIIHHHHHHHHHHTTB----HHHHHT--SSGGGTEEE-SPPPPP-TT---TTSPPTT---

InterPro domains:
  IPR002509 NodB homology domain [PF01522] (62-122)
  IPR002509 NodB homology domain [PS51677] (1-186)
  IPR011330 Glycoside hydrolase/deacetylase, beta/alpha-barrel [SSF88713] (63-193)

Radius of gyration: 17.53 Å; chains: 1; bounding box: 41×41×48 Å